Protein AF-A0A7R9DG02-F1 (afdb_monomer_lite)

Foldseek 3Di:
DVQVVVCVVVVNVSVVVVVVVVVVVVVVVVVVVVVVVVVPDDDDDDPDDDDPDPPDDDDLVVVVCCVVVVDDSPVSVVVVVVVVVVVVVVVVVVVLVVLVVVLVVLVVVLVVQVCVQVVPDDDPDPVPRDDDDPVSVVSVVVSVVSVVVSVVVDDPCVVQPPVNVCVVVVNDPDPDDDDDDDDDDDDDDDDDDDDDDDDDDDDDDDDDDDDDDDDDDDDDDPDVVVVVVCVVVVDPPPVPDVPPPPPPPVVVVVPD

Radius of gyration: 35.57 Å; chains: 1; bounding box: 92×56×101 Å

Structure (mmCIF, N/CA/C/O backbone):
data_AF-A0A7R9DG02-F1
#
_entry.id   AF-A0A7R9DG02-F1
#
loop_
_atom_site.group_PDB
_atom_site.id
_atom_site.type_symbol
_atom_site.label_atom_id
_atom_site.label_alt_id
_atom_site.label_comp_id
_atom_site.label_asym_id
_atom_site.label_entity_id
_atom_site.label_seq_id
_atom_site.pdbx_PDB_ins_code
_atom_site.Cartn_x
_atom_site.Cartn_y
_atom_site.Cartn_z
_atom_site.occupancy
_atom_site.B_iso_or_equiv
_atom_site.auth_seq_id
_atom_site.auth_comp_id
_atom_site.auth_asym_id
_atom_site.auth_atom_id
_atom_site.pdbx_PDB_model_num
ATOM 1 N N . MET A 1 1 ? 40.362 18.721 12.364 1.00 67.81 1 MET A N 1
ATOM 2 C CA . MET A 1 1 ? 41.108 18.165 11.210 1.00 67.81 1 MET A CA 1
ATOM 3 C C . MET A 1 1 ? 40.200 17.912 10.013 1.00 67.81 1 MET A C 1
ATOM 5 O O . MET A 1 1 ? 40.465 18.497 8.978 1.00 67.81 1 MET A O 1
ATOM 9 N N . VAL A 1 2 ? 39.141 17.095 10.122 1.00 84.75 2 VAL A N 1
ATOM 10 C CA . VAL A 1 2 ? 38.189 16.891 9.004 1.00 84.75 2 VAL A CA 1
ATOM 11 C C . VAL A 1 2 ? 37.291 18.114 8.797 1.00 84.75 2 VAL A C 1
ATOM 13 O O . VAL A 1 2 ? 37.175 18.586 7.676 1.00 84.75 2 VAL A O 1
ATOM 16 N N . ASP A 1 3 ? 36.739 18.679 9.875 1.00 84.38 3 ASP A N 1
ATOM 17 C CA . ASP A 1 3 ? 35.884 19.875 9.801 1.00 84.38 3 ASP A CA 1
ATOM 18 C C . ASP A 1 3 ? 36.615 21.084 9.194 1.00 84.38 3 ASP A C 1
ATOM 20 O O . ASP A 1 3 ? 36.034 21.808 8.399 1.00 84.38 3 ASP A O 1
ATOM 24 N N . ASP A 1 4 ? 37.901 21.272 9.515 1.00 87.38 4 ASP A N 1
ATOM 25 C CA . ASP A 1 4 ? 38.706 22.386 8.989 1.00 87.38 4 ASP A CA 1
ATOM 26 C C . ASP A 1 4 ? 39.004 22.222 7.488 1.00 87.38 4 ASP A C 1
ATOM 28 O O . ASP A 1 4 ? 39.096 23.205 6.757 1.00 87.38 4 ASP A O 1
ATOM 32 N N . LEU A 1 5 ? 39.137 20.975 7.015 1.00 91.81 5 LEU A N 1
ATOM 33 C CA . LEU A 1 5 ? 39.299 20.662 5.594 1.00 91.81 5 LEU A CA 1
ATOM 34 C C . LEU A 1 5 ? 37.980 20.832 4.837 1.00 91.81 5 LEU A C 1
ATOM 36 O O . LEU A 1 5 ? 37.975 21.401 3.751 1.00 91.81 5 LEU A O 1
ATOM 40 N N . LEU A 1 6 ? 36.870 20.365 5.410 1.00 90.06 6 LEU A N 1
ATOM 41 C CA . LEU A 1 6 ? 35.543 20.582 4.844 1.00 90.06 6 LEU A CA 1
ATOM 42 C C . LEU A 1 6 ? 35.232 22.077 4.790 1.00 90.06 6 LEU A C 1
ATOM 44 O O . LEU A 1 6 ? 34.796 22.551 3.754 1.00 90.06 6 LEU A O 1
ATOM 48 N N . ASP A 1 7 ? 35.579 22.840 5.825 1.00 92.25 7 ASP A N 1
ATOM 49 C CA . ASP A 1 7 ? 35.476 24.298 5.815 1.00 92.25 7 ASP A CA 1
ATOM 50 C C . ASP A 1 7 ? 36.349 24.941 4.730 1.00 92.25 7 ASP A C 1
ATOM 52 O O . ASP A 1 7 ? 35.899 25.880 4.080 1.00 92.25 7 ASP A O 1
ATOM 56 N N . LEU A 1 8 ? 37.570 24.453 4.488 1.00 91.25 8 LEU A N 1
ATOM 57 C CA . LEU A 1 8 ? 38.424 24.978 3.416 1.00 91.25 8 LEU A CA 1
ATOM 58 C C . LEU A 1 8 ? 37.855 24.660 2.021 1.00 91.25 8 LEU A C 1
ATOM 60 O O . LEU A 1 8 ? 37.894 25.514 1.138 1.00 91.25 8 LEU A O 1
ATOM 64 N N . LEU A 1 9 ? 37.299 23.458 1.834 1.00 89.50 9 LEU A N 1
ATOM 65 C CA . LEU A 1 9 ? 36.695 23.007 0.574 1.00 89.50 9 LEU A CA 1
ATOM 66 C C . LEU A 1 9 ? 35.327 23.641 0.303 1.00 89.50 9 LEU A C 1
ATOM 68 O O . LEU A 1 9 ? 34.978 23.861 -0.851 1.00 89.50 9 LEU A O 1
ATOM 72 N N . THR A 1 10 ? 34.565 23.960 1.348 1.00 85.69 10 THR A N 1
ATOM 73 C CA . THR A 1 10 ? 33.236 24.578 1.242 1.00 85.69 10 THR A CA 1
ATOM 74 C C . THR A 1 10 ? 33.261 26.061 1.608 1.00 85.69 10 THR A C 1
ATOM 76 O O . THR A 1 10 ? 32.228 26.624 1.952 1.00 85.69 10 THR A O 1
ATOM 79 N N . SER A 1 11 ? 34.428 26.712 1.644 1.00 85.75 11 SER A N 1
ATOM 80 C CA . SER A 1 11 ? 34.570 28.137 2.003 1.00 85.75 11 SER A CA 1
ATOM 81 C C . SER A 1 11 ? 33.861 28.560 3.313 1.00 85.75 11 SER A C 1
ATOM 83 O O . SER A 1 11 ? 33.342 29.668 3.454 1.00 85.75 11 SER A O 1
ATOM 85 N N . GLY A 1 12 ? 33.823 27.662 4.301 1.00 85.94 12 GLY A N 1
ATOM 86 C CA . GLY A 1 12 ? 33.199 27.865 5.612 1.00 85.94 12 GLY A CA 1
ATOM 87 C C . GLY A 1 12 ? 31.686 27.618 5.668 1.00 85.94 12 GLY A C 1
ATOM 88 O O . GLY A 1 12 ? 31.076 27.839 6.718 1.00 85.94 12 GLY A O 1
ATOM 89 N N . GLU A 1 13 ? 31.058 27.157 4.583 1.00 88.88 13 GLU A N 1
ATOM 90 C CA . GLU A 1 13 ? 29.641 26.761 4.570 1.00 88.88 13 GLU A CA 1
ATOM 91 C C . GLU A 1 13 ? 29.354 25.554 5.469 1.00 88.88 13 GLU A C 1
ATOM 93 O O . GLU A 1 13 ? 28.313 25.517 6.130 1.00 88.88 13 GLU A O 1
ATOM 98 N N . HIS A 1 14 ? 30.284 24.601 5.567 1.00 92.62 14 HIS A N 1
ATOM 99 C CA . HIS A 1 14 ? 30.140 23.431 6.425 1.00 92.62 14 HIS A CA 1
ATOM 100 C C . HIS A 1 14 ? 29.997 23.822 7.904 1.00 92.62 14 HIS A C 1
ATOM 102 O O . HIS A 1 14 ? 29.019 23.442 8.547 1.00 92.62 14 HIS A O 1
ATOM 108 N N . ARG A 1 15 ? 30.876 24.678 8.438 1.00 92.00 15 ARG A N 1
ATOM 109 C CA . ARG A 1 15 ? 30.763 25.229 9.799 1.00 92.00 15 ARG A CA 1
ATOM 110 C C . ARG A 1 15 ? 29.490 26.035 10.019 1.00 92.00 15 ARG A C 1
ATOM 112 O O . ARG A 1 15 ? 28.919 25.947 11.106 1.00 92.00 15 ARG A O 1
ATOM 119 N N . LYS A 1 16 ? 29.031 26.815 9.034 1.00 91.12 16 LYS A N 1
ATOM 120 C CA . LYS A 1 16 ? 27.759 27.556 9.143 1.00 91.12 16 LYS A CA 1
ATOM 121 C C . LYS A 1 16 ? 26.572 26.598 9.251 1.00 91.12 16 LYS A C 1
ATOM 123 O O . LYS A 1 16 ? 25.767 26.725 10.170 1.00 91.12 16 LYS A O 1
ATOM 128 N N . THR A 1 17 ? 26.516 25.605 8.370 1.00 91.62 17 THR A N 1
ATOM 129 C CA . THR A 1 17 ? 25.447 24.597 8.332 1.00 91.62 17 THR A CA 1
ATOM 130 C C . THR A 1 17 ? 25.456 23.731 9.590 1.00 91.62 17 THR A C 1
ATOM 132 O O . THR A 1 17 ? 24.412 23.492 10.191 1.00 91.62 17 THR A O 1
ATOM 135 N N . LYS A 1 18 ? 26.643 23.325 10.053 1.00 91.25 18 LYS A N 1
ATOM 136 C CA . LYS A 1 18 ? 26.827 22.562 11.291 1.00 91.25 18 LYS A CA 1
ATOM 137 C C . LYS A 1 18 ? 26.326 23.334 12.511 1.00 91.25 18 LYS A C 1
ATOM 139 O O . LYS A 1 18 ? 25.557 22.781 13.290 1.00 91.25 18 LYS A O 1
ATOM 144 N N . ARG A 1 19 ? 26.676 24.622 12.636 1.00 91.44 19 ARG A N 1
ATOM 145 C CA . ARG A 1 19 ? 26.152 25.490 13.707 1.00 91.44 19 ARG A CA 1
ATOM 146 C C . ARG A 1 19 ? 24.633 25.616 13.654 1.00 91.44 19 ARG A C 1
ATOM 148 O O . ARG A 1 19 ? 23.983 25.425 14.671 1.00 91.44 19 ARG A O 1
ATOM 155 N N . PHE A 1 20 ? 24.067 25.854 12.473 1.00 93.50 20 PHE A N 1
ATOM 156 C CA . PHE A 1 20 ? 22.618 25.966 12.311 1.00 93.50 20 PHE A CA 1
ATOM 157 C C . PHE A 1 20 ? 21.877 24.688 12.739 1.00 93.50 20 PHE A C 1
ATOM 159 O O . PHE A 1 20 ? 20.859 24.754 13.428 1.00 93.50 20 PHE A O 1
ATOM 166 N N . LEU A 1 21 ? 22.398 23.512 12.376 1.00 91.38 21 LEU A N 1
ATOM 167 C CA . LEU A 1 21 ? 21.818 22.230 12.784 1.00 91.38 21 LEU A CA 1
ATOM 168 C C . LEU A 1 21 ? 21.949 21.978 14.291 1.00 91.38 21 LEU A C 1
ATOM 170 O O . LEU A 1 21 ? 21.011 21.465 14.903 1.00 91.38 21 LEU A O 1
ATOM 174 N N . GLU A 1 22 ? 23.081 22.343 14.894 1.00 92.25 22 GLU A 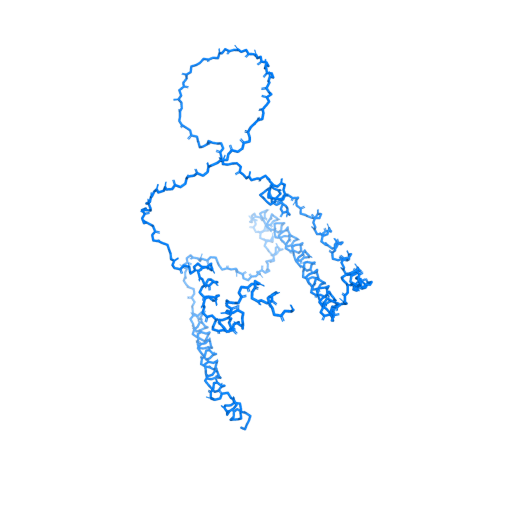N 1
ATOM 175 C CA . GLU A 1 22 ? 23.283 22.249 16.343 1.00 92.25 22 GLU A CA 1
ATOM 176 C C . GLU A 1 22 ? 22.337 23.181 17.113 1.00 92.25 22 GLU A C 1
ATOM 178 O O . GLU A 1 22 ? 21.731 22.751 18.096 1.00 92.25 22 GLU A O 1
ATOM 183 N N . ASP A 1 23 ? 22.146 24.414 16.644 1.00 93.06 23 ASP A N 1
ATOM 184 C CA . ASP A 1 23 ? 21.230 25.382 17.253 1.00 93.06 23 ASP A CA 1
ATOM 185 C C . ASP A 1 23 ? 19.769 24.926 17.119 1.00 93.06 23 ASP A C 1
ATOM 187 O O . ASP A 1 23 ? 19.023 24.929 18.100 1.00 93.06 23 ASP A O 1
ATOM 191 N N . ARG A 1 24 ? 19.371 24.415 15.943 1.00 90.56 24 ARG A N 1
ATOM 192 C CA . ARG A 1 24 ? 18.026 23.853 15.728 1.00 90.56 24 ARG A CA 1
ATOM 193 C C . ARG A 1 24 ? 17.762 22.629 16.606 1.00 90.56 24 ARG A C 1
ATOM 195 O O . ARG A 1 24 ? 16.646 22.442 17.087 1.00 90.56 24 ARG A O 1
ATOM 202 N N . ARG A 1 25 ? 18.777 21.789 16.825 1.00 93.56 25 ARG A N 1
ATOM 203 C CA . ARG A 1 25 ? 18.681 20.626 17.715 1.00 93.56 25 ARG A CA 1
ATOM 204 C C . ARG A 1 25 ? 18.506 21.047 19.174 1.00 93.56 25 ARG A C 1
ATOM 206 O O . ARG A 1 25 ? 17.654 20.480 19.849 1.00 93.56 25 ARG A O 1
ATOM 213 N N . LYS A 1 26 ? 19.275 22.035 19.644 1.00 92.88 26 LYS A N 1
ATOM 214 C CA . LYS A 1 26 ? 19.160 22.557 21.016 1.00 92.88 26 LYS A CA 1
ATOM 215 C C . LYS A 1 26 ? 17.794 23.175 21.282 1.00 92.88 26 LYS A C 1
ATOM 217 O O . LYS A 1 26 ? 17.215 22.899 22.323 1.00 92.88 26 LYS A O 1
ATOM 222 N N . LEU A 1 27 ? 17.268 23.946 20.329 1.00 90.75 27 LEU A N 1
ATOM 223 C CA . LEU A 1 27 ? 15.949 24.566 20.457 1.00 90.75 27 LEU A CA 1
ATOM 224 C C . LEU A 1 27 ? 14.847 23.514 20.635 1.00 90.75 27 LEU A C 1
ATOM 226 O O . LEU A 1 27 ? 13.995 23.649 21.505 1.00 90.75 27 LEU A O 1
ATOM 230 N N . ARG A 1 28 ? 14.912 22.429 19.855 1.00 89.69 28 ARG A N 1
ATOM 231 C CA . ARG A 1 28 ? 13.970 21.309 19.963 1.00 89.69 28 ARG A CA 1
ATOM 232 C C . ARG A 1 28 ? 14.077 20.584 21.307 1.00 89.69 28 ARG A C 1
ATOM 234 O O . ARG A 1 28 ? 13.062 20.246 21.902 1.00 89.69 28 ARG A O 1
ATOM 241 N N . GLU A 1 29 ? 15.295 20.356 21.793 1.00 91.00 29 GLU A N 1
ATOM 242 C CA . GLU A 1 29 ? 15.522 19.715 23.094 1.00 91.00 29 GLU A CA 1
ATOM 243 C C . GLU A 1 29 ? 15.034 20.594 24.259 1.00 91.00 29 GLU A C 1
ATOM 245 O O . GLU A 1 29 ? 14.461 20.091 25.223 1.00 91.00 29 GLU A O 1
ATOM 250 N N . GLU A 1 30 ? 15.214 21.914 24.167 1.00 86.69 30 GLU A N 1
ATOM 251 C CA . GLU A 1 30 ? 14.704 22.872 25.149 1.00 86.69 30 GLU A CA 1
ATOM 252 C C . GLU A 1 30 ? 13.170 22.940 25.137 1.00 86.69 30 GLU A C 1
ATOM 254 O O . GLU A 1 30 ? 12.549 22.903 26.199 1.00 86.69 30 GLU A O 1
ATOM 259 N N . GLU A 1 31 ? 12.551 22.947 23.954 1.00 81.94 31 GLU A N 1
ATOM 260 C CA . GLU A 1 31 ? 11.095 22.899 23.787 1.00 81.94 31 GLU A CA 1
ATOM 261 C C . GLU A 1 31 ? 10.495 21.615 24.382 1.00 81.94 31 GLU A C 1
ATOM 263 O O . GLU A 1 31 ? 9.532 21.670 25.152 1.00 81.94 31 GLU A O 1
ATOM 268 N N . GLU A 1 32 ? 11.102 20.457 24.106 1.00 84.00 32 GLU A N 1
ATOM 269 C CA . GLU A 1 32 ? 10.686 19.172 24.680 1.00 84.00 32 GLU A CA 1
ATOM 270 C C . GLU A 1 32 ? 10.854 19.155 26.210 1.00 84.00 32 GLU A C 1
ATOM 272 O O . GLU A 1 32 ? 9.974 18.672 26.930 1.00 84.00 32 GLU A O 1
ATOM 277 N N . ARG A 1 33 ? 11.929 19.756 26.735 1.00 85.69 33 ARG A N 1
ATOM 278 C CA . ARG A 1 33 ? 12.172 19.878 28.180 1.00 85.69 33 ARG A CA 1
ATOM 279 C C . ARG A 1 33 ? 11.155 20.792 28.869 1.00 85.69 33 ARG A C 1
ATOM 281 O O . ARG A 1 33 ? 10.718 20.483 29.978 1.00 85.69 33 ARG A O 1
ATOM 288 N N . ILE A 1 34 ? 10.765 21.896 28.227 1.00 79.25 34 ILE A N 1
ATOM 289 C CA . ILE A 1 34 ? 9.725 22.812 28.722 1.00 79.25 34 ILE A CA 1
ATOM 290 C C . ILE A 1 34 ? 8.364 22.114 28.721 1.00 79.25 34 ILE A C 1
ATOM 292 O O . ILE A 1 34 ? 7.646 22.173 29.722 1.00 79.25 34 ILE A O 1
ATOM 296 N N . ARG A 1 35 ? 8.029 21.400 27.641 1.00 78.75 35 ARG A N 1
ATOM 297 C CA . ARG A 1 35 ? 6.779 20.640 27.530 1.00 78.75 35 ARG A CA 1
ATOM 298 C C . ARG A 1 35 ? 6.661 19.583 28.627 1.00 78.75 35 ARG A C 1
ATOM 300 O O . ARG A 1 35 ? 5.639 19.518 29.305 1.00 78.75 35 ARG A O 1
ATOM 307 N N . GLN A 1 36 ? 7.732 18.830 28.871 1.00 78.06 36 GLN A N 1
ATOM 308 C CA . GLN A 1 36 ? 7.768 17.813 29.922 1.00 78.06 36 GLN A CA 1
ATOM 309 C C . GLN A 1 36 ? 7.607 18.407 31.335 1.00 78.06 36 GLN A C 1
ATOM 311 O O . GLN A 1 36 ? 7.025 17.767 32.210 1.00 78.06 36 GLN A O 1
ATOM 316 N N . LEU A 1 37 ? 8.085 19.636 31.568 1.00 72.19 37 LEU A N 1
ATOM 317 C CA . LEU A 1 37 ? 7.908 20.333 32.846 1.00 72.19 37 LEU A CA 1
ATOM 318 C C . LEU A 1 37 ? 6.465 20.831 33.047 1.00 72.19 37 LEU A C 1
ATOM 320 O O . LEU A 1 37 ? 5.967 20.838 34.174 1.00 72.19 37 LEU A O 1
ATOM 324 N N . LEU A 1 38 ? 5.800 21.242 31.962 1.00 64.38 38 LEU A N 1
ATOM 325 C CA . LEU A 1 38 ? 4.435 21.777 31.978 1.00 64.38 38 LEU A CA 1
ATOM 326 C C . LEU A 1 38 ? 3.369 20.680 32.148 1.00 64.38 38 LEU A C 1
ATOM 328 O O . LEU A 1 38 ? 2.309 20.929 32.715 1.00 64.38 38 LEU A O 1
ATOM 332 N N . GLU A 1 39 ? 3.671 19.454 31.723 1.00 66.81 39 GLU A N 1
ATOM 333 C CA . GLU A 1 39 ? 2.775 18.289 31.789 1.00 66.81 39 GLU A CA 1
ATOM 334 C C . GLU A 1 39 ? 2.812 17.567 33.165 1.00 66.81 39 GLU A C 1
ATOM 336 O O . GLU A 1 39 ? 2.123 16.574 33.385 1.00 66.81 39 GLU A O 1
ATOM 341 N N . GLY A 1 40 ? 3.591 18.079 34.133 1.00 56.00 40 GLY A N 1
ATOM 342 C CA . GLY A 1 40 ? 3.898 17.435 35.421 1.00 56.00 40 GLY A CA 1
ATOM 343 C C . GLY A 1 40 ? 3.150 17.904 36.689 1.00 56.00 40 GLY A C 1
ATOM 344 O O . GLY A 1 40 ? 3.679 17.699 37.788 1.00 56.00 40 GLY A O 1
ATOM 345 N N . LYS A 1 41 ? 1.961 18.534 36.631 1.00 44.12 41 LYS A N 1
ATOM 346 C CA . LYS A 1 41 ? 1.182 18.905 37.850 1.00 44.12 41 LYS A CA 1
ATOM 347 C C . LYS A 1 41 ? -0.352 18.889 37.623 1.00 44.12 41 LYS A C 1
ATOM 349 O O . LYS A 1 41 ? -0.788 19.107 36.501 1.00 44.12 41 LYS A O 1
ATOM 354 N N . PRO A 1 42 ? -1.170 18.559 38.650 1.00 47.78 42 PRO A N 1
ATOM 355 C CA . PRO A 1 42 ? -2.348 17.705 38.507 1.00 47.78 42 PRO A CA 1
ATOM 356 C C . PRO A 1 42 ? -3.668 18.443 38.233 1.00 47.78 42 PRO A C 1
ATOM 358 O O . PRO A 1 42 ? -3.926 19.514 38.770 1.00 47.78 42 PRO A O 1
ATOM 361 N N . HIS A 1 43 ? -4.515 17.762 37.459 1.00 47.25 43 HIS A N 1
ATOM 362 C CA . HIS A 1 43 ? -5.973 17.636 37.577 1.00 47.25 43 HIS A CA 1
ATOM 363 C C . HIS A 1 43 ? -6.771 18.835 38.138 1.00 47.25 43 HIS A C 1
ATOM 365 O O . HIS A 1 43 ? -7.079 18.889 39.327 1.00 47.25 43 HIS A O 1
ATOM 371 N N . LEU A 1 44 ? -7.238 19.704 37.234 1.00 40.34 44 LEU A N 1
ATOM 372 C CA . LEU A 1 44 ? -8.572 20.316 37.305 1.00 40.34 44 LEU A CA 1
ATOM 373 C C . LEU A 1 44 ? -9.273 20.134 35.943 1.00 40.34 44 LEU A C 1
ATOM 375 O O . LEU A 1 44 ? -8.589 20.120 34.918 1.00 40.34 44 LEU A O 1
ATOM 379 N N . PRO A 1 45 ? -10.610 19.975 35.906 1.00 51.09 45 PRO A N 1
ATOM 380 C CA . PRO A 1 45 ? -11.320 19.586 34.698 1.00 51.09 45 PRO A CA 1
ATOM 381 C C . PRO A 1 45 ? -11.581 20.811 33.817 1.00 51.09 45 PRO A C 1
ATOM 383 O O . PRO A 1 45 ? -12.396 21.670 34.149 1.00 51.09 45 PRO A O 1
ATOM 386 N N . SER A 1 46 ? -10.913 20.876 32.670 1.00 47.25 46 SER A N 1
ATOM 387 C CA . SER A 1 46 ? -11.396 21.611 31.500 1.00 47.25 46 SER A CA 1
ATOM 388 C C . SER A 1 46 ? -11.729 20.592 30.400 1.00 47.25 46 SER A C 1
ATOM 390 O O . SER A 1 46 ? -11.111 19.525 30.350 1.00 47.25 46 SER A O 1
ATOM 392 N N . PRO A 1 47 ? -12.759 20.844 29.573 1.00 51.56 47 PRO A N 1
ATOM 393 C CA . PRO A 1 47 ? -13.234 19.865 28.602 1.00 51.56 47 PRO A CA 1
ATOM 394 C C . PRO A 1 47 ? -12.144 19.620 27.544 1.00 51.56 47 PRO A C 1
ATOM 396 O O . PRO A 1 47 ? -11.620 20.592 26.993 1.00 51.56 47 PRO A O 1
ATOM 399 N N . PRO A 1 48 ? -11.762 18.361 27.263 1.00 56.09 48 PRO A N 1
ATOM 400 C CA . PRO A 1 48 ? -10.633 18.100 26.385 1.00 56.09 48 PRO A CA 1
ATOM 401 C C . PRO A 1 48 ? -11.007 18.327 24.910 1.00 56.09 48 PRO A C 1
ATOM 403 O O . PRO A 1 48 ? -12.055 17.849 24.469 1.00 56.09 48 PRO A O 1
ATOM 406 N N . PRO A 1 49 ? -10.137 18.970 24.109 1.00 53.38 49 PRO A N 1
ATOM 407 C CA . PRO A 1 49 ? -10.038 18.648 22.698 1.00 53.38 49 PRO A CA 1
ATOM 408 C C . PRO A 1 49 ? -9.428 17.245 22.567 1.00 53.38 49 PRO A C 1
ATOM 410 O O . PRO A 1 49 ? -8.468 16.899 23.252 1.00 53.38 49 PRO A O 1
ATOM 413 N N . THR A 1 50 ? -10.037 16.445 21.699 1.00 52.91 50 THR A N 1
ATOM 414 C CA . THR A 1 50 ? -9.699 15.081 21.280 1.00 52.91 50 THR A CA 1
ATOM 415 C C . THR A 1 50 ? -8.198 14.761 21.323 1.00 52.91 50 THR A C 1
ATOM 417 O O . THR A 1 50 ? -7.469 15.023 20.368 1.00 52.91 50 THR A O 1
ATOM 420 N N . THR A 1 51 ? -7.730 14.148 22.411 1.00 50.44 51 THR A N 1
ATOM 421 C CA . THR A 1 51 ? -6.456 13.419 22.448 1.00 50.44 51 THR A CA 1
ATOM 422 C C . THR A 1 51 ? -6.750 11.918 22.396 1.00 50.44 51 THR A C 1
ATOM 424 O O . THR A 1 51 ? -7.642 11.457 23.116 1.00 50.44 51 THR A O 1
ATOM 427 N N . PRO A 1 52 ? -6.051 11.137 21.549 1.00 47.25 52 PRO A N 1
ATOM 428 C CA . PRO A 1 52 ? -6.177 9.685 21.545 1.00 47.25 52 PRO A CA 1
ATOM 429 C C . PRO A 1 52 ? -5.672 9.167 22.893 1.00 47.25 52 PRO A C 1
ATOM 431 O O . PRO A 1 52 ? -4.484 9.249 23.204 1.00 47.25 52 PRO A O 1
ATOM 434 N N . GLN A 1 53 ? -6.604 8.718 23.729 1.00 50.28 53 GLN A N 1
ATOM 435 C CA . GLN A 1 53 ? -6.284 8.102 25.009 1.00 50.28 53 GLN A CA 1
ATOM 436 C C . GLN A 1 53 ? -5.487 6.810 24.758 1.00 50.28 53 GLN A C 1
ATOM 438 O O . GLN A 1 53 ? -5.749 6.129 23.762 1.00 50.28 53 GLN A O 1
ATOM 443 N N . PRO A 1 54 ? -4.518 6.467 25.627 1.00 55.84 54 PRO A N 1
ATOM 444 C CA . PRO A 1 54 ? -3.841 5.177 25.556 1.00 55.84 54 PRO A CA 1
ATOM 445 C C . PRO A 1 54 ? -4.882 4.057 25.636 1.00 55.84 54 PRO A C 1
ATOM 447 O O . PRO A 1 54 ? -5.870 4.187 26.357 1.00 55.84 54 PRO A O 1
ATOM 450 N N . ASP A 1 55 ? -4.667 2.987 24.876 1.00 61.03 55 ASP A N 1
ATOM 451 C CA . ASP A 1 55 ? -5.549 1.821 24.808 1.00 61.03 55 ASP A CA 1
ATOM 452 C C . ASP A 1 55 ? -5.607 1.166 26.203 1.00 61.03 55 ASP A C 1
ATOM 454 O O . ASP A 1 55 ? -4.723 0.406 26.596 1.00 61.03 55 ASP A O 1
ATOM 458 N N . VAL A 1 56 ? -6.583 1.562 27.026 1.00 76.56 56 VAL A N 1
ATOM 459 C CA . VAL A 1 56 ? -6.759 1.008 28.370 1.00 76.56 56 VAL A CA 1
ATOM 460 C C . VAL A 1 56 ? -7.380 -0.377 28.204 1.00 76.56 56 VAL A C 1
ATOM 462 O O . VAL A 1 56 ? -8.508 -0.527 27.720 1.00 76.56 56 VAL A O 1
ATOM 465 N N . GLU A 1 57 ? -6.645 -1.416 28.590 1.00 75.81 57 GLU A N 1
ATOM 466 C CA . GLU A 1 57 ? -7.195 -2.765 28.703 1.00 75.81 57 GLU A CA 1
ATOM 467 C C . GLU A 1 57 ? -8.227 -2.777 29.837 1.00 75.81 57 GLU A C 1
ATOM 469 O O . GLU A 1 57 ? -7.910 -2.550 31.006 1.00 75.81 57 GLU A O 1
ATOM 474 N N . VAL A 1 58 ? -9.494 -2.974 29.472 1.00 81.56 58 VAL A N 1
ATOM 475 C CA . VAL A 1 58 ? -10.620 -2.998 30.409 1.00 81.56 58 VAL A CA 1
ATOM 476 C C . VAL A 1 58 ? -10.942 -4.454 30.719 1.00 81.56 58 VAL A C 1
ATOM 478 O O . VAL A 1 58 ? -11.216 -5.230 29.807 1.00 81.56 58 VAL A O 1
ATOM 481 N N . ASP A 1 59 ? -10.947 -4.828 31.998 1.00 86.56 59 ASP A N 1
ATOM 482 C CA . ASP A 1 59 ? -11.349 -6.172 32.418 1.00 86.56 59 ASP A CA 1
ATOM 483 C C . ASP A 1 59 ? -12.881 -6.280 32.499 1.00 86.56 59 ASP A C 1
ATOM 485 O O . ASP A 1 59 ? -13.519 -5.947 33.503 1.00 86.56 59 ASP A O 1
ATOM 489 N N . TYR A 1 60 ? -13.482 -6.757 31.408 1.00 87.25 60 TYR A N 1
ATOM 490 C CA . TYR A 1 60 ? -14.926 -6.954 31.287 1.00 87.25 60 TYR A CA 1
ATOM 491 C C . TYR A 1 60 ? -15.478 -7.974 32.293 1.00 87.25 60 TYR A C 1
ATOM 493 O O . TYR A 1 60 ? -16.647 -7.884 32.666 1.00 87.25 60 TYR A O 1
ATOM 501 N N . THR A 1 61 ? -14.665 -8.918 32.780 1.00 87.44 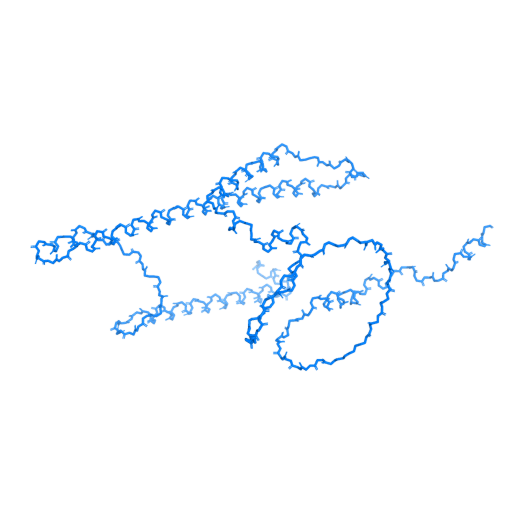61 THR A N 1
ATOM 502 C CA . THR A 1 61 ? -15.121 -9.932 33.745 1.00 87.44 61 THR A CA 1
ATOM 503 C C . THR A 1 61 ? -15.296 -9.344 35.142 1.00 87.44 61 THR A C 1
ATOM 505 O O . THR A 1 61 ? -16.318 -9.582 35.792 1.00 87.44 61 THR A O 1
ATOM 508 N N . ALA A 1 62 ? -14.360 -8.488 35.561 1.00 90.06 62 ALA A N 1
ATOM 509 C CA . ALA A 1 62 ? -14.462 -7.737 36.804 1.00 90.06 62 ALA A CA 1
ATOM 510 C C . ALA A 1 62 ? -15.671 -6.791 36.782 1.00 90.06 62 ALA A C 1
ATOM 512 O O . ALA A 1 62 ? -16.417 -6.718 37.758 1.00 90.06 62 ALA A O 1
ATOM 513 N N . LEU A 1 63 ? -15.927 -6.122 35.654 1.00 87.44 63 LEU A N 1
ATOM 514 C CA . LEU A 1 63 ? -17.091 -5.245 35.525 1.00 87.44 63 LEU A CA 1
ATOM 515 C C . LEU A 1 63 ? -18.418 -6.022 35.511 1.00 87.44 63 LEU A C 1
ATOM 517 O O . LEU A 1 63 ? -19.391 -5.561 36.102 1.00 87.44 63 LEU A O 1
ATOM 521 N N . LYS A 1 64 ? -18.462 -7.225 34.923 1.00 89.31 64 LYS A N 1
ATOM 522 C CA . LYS A 1 64 ? -19.648 -8.101 34.962 1.00 89.31 64 LYS A CA 1
ATOM 523 C C . LYS A 1 64 ? -19.976 -8.600 36.373 1.00 89.31 64 LYS A C 1
ATOM 525 O O . LYS A 1 64 ? -21.151 -8.790 36.667 1.00 89.31 64 LYS A O 1
ATOM 530 N N . SER A 1 65 ? -18.987 -8.728 37.265 1.00 90.94 65 SER A N 1
ATOM 531 C CA . SER A 1 65 ? -19.207 -9.123 38.672 1.00 90.94 65 SER A CA 1
ATOM 532 C C . SER A 1 65 ? -20.039 -8.113 39.478 1.00 90.94 65 SER A C 1
ATOM 534 O O . SER A 1 65 ? -20.667 -8.472 40.470 1.00 90.94 65 SER A O 1
ATOM 536 N N . LEU A 1 66 ? -20.127 -6.857 39.021 1.00 89.00 66 LEU A N 1
ATOM 537 C CA . LEU A 1 66 ? -21.009 -5.849 39.617 1.00 89.00 66 LEU A CA 1
ATOM 538 C C . LEU A 1 66 ? -22.499 -6.203 39.465 1.00 89.00 66 LEU A C 1
ATOM 540 O O . LEU A 1 66 ? -23.322 -5.686 40.224 1.00 89.00 66 LEU A O 1
ATOM 544 N N . ALA A 1 67 ? -22.842 -7.125 38.558 1.00 89.81 67 ALA A N 1
ATOM 545 C CA . ALA A 1 67 ? -24.182 -7.698 38.465 1.00 89.81 67 ALA A CA 1
ATOM 546 C C . ALA A 1 67 ? -24.612 -8.409 39.754 1.00 89.81 67 ALA A C 1
ATOM 548 O O . ALA A 1 67 ? -25.777 -8.308 40.142 1.00 89.81 67 ALA A O 1
ATOM 549 N N . ASP A 1 68 ? -23.675 -9.036 40.474 1.00 89.31 68 ASP A N 1
ATOM 550 C CA . ASP A 1 68 ? -23.946 -9.708 41.751 1.00 89.31 68 ASP A CA 1
ATOM 551 C C . ASP A 1 68 ? -24.305 -8.705 42.863 1.00 89.31 68 ASP A C 1
ATOM 553 O O . ASP A 1 68 ? -24.972 -9.054 43.838 1.00 89.31 68 ASP A O 1
ATOM 557 N N . LEU A 1 69 ? -23.911 -7.435 42.699 1.00 89.88 69 LEU A N 1
ATOM 558 C CA . LEU A 1 69 ? -24.303 -6.314 43.559 1.00 89.88 69 LEU A CA 1
ATOM 559 C C . LEU A 1 69 ? -25.632 -5.663 43.124 1.00 89.88 69 LEU A C 1
ATOM 561 O O . LEU A 1 69 ? -26.054 -4.674 43.725 1.00 89.88 69 LEU A O 1
ATOM 565 N N . GLY A 1 70 ? -26.307 -6.207 42.105 1.00 88.00 70 GLY A N 1
ATOM 566 C CA . GLY A 1 70 ? -27.573 -5.691 41.583 1.00 88.00 70 GLY A CA 1
ATOM 567 C C . GLY A 1 70 ? -27.432 -4.522 40.601 1.00 88.00 70 GLY A C 1
ATOM 568 O O . GLY A 1 70 ? -28.411 -3.815 40.367 1.00 88.00 70 GLY A O 1
ATOM 569 N N . ILE A 1 71 ? -26.238 -4.296 40.040 1.00 91.88 71 ILE A N 1
ATOM 570 C CA . ILE A 1 71 ? -25.996 -3.290 38.994 1.00 91.88 71 ILE A CA 1
ATOM 571 C C . ILE A 1 71 ? -26.250 -3.930 37.622 1.00 91.88 71 ILE A C 1
ATOM 573 O O . ILE A 1 71 ? -25.754 -5.015 37.344 1.00 91.88 71 ILE A O 1
ATOM 577 N N . ASP A 1 72 ? -27.001 -3.271 36.741 1.00 88.62 72 ASP A N 1
ATOM 578 C CA . ASP A 1 72 ? -27.233 -3.773 35.379 1.00 88.62 72 ASP A CA 1
ATOM 579 C C . ASP A 1 72 ? -25.948 -3.694 34.530 1.00 88.62 72 ASP A C 1
ATOM 581 O O . ASP A 1 72 ? -25.393 -2.614 34.328 1.00 88.62 72 ASP A O 1
ATOM 585 N N . THR A 1 73 ? -25.476 -4.841 34.033 1.00 89.56 73 THR A N 1
ATOM 586 C CA . THR A 1 73 ? -24.253 -4.988 33.223 1.00 89.56 73 THR A CA 1
ATOM 587 C C . THR A 1 73 ? -24.524 -5.392 31.772 1.00 89.56 73 THR A C 1
ATOM 589 O O . THR A 1 73 ? -23.580 -5.603 31.014 1.00 89.56 73 THR A O 1
ATOM 592 N N . SER A 1 74 ? -25.785 -5.451 31.335 1.00 86.88 74 SER A N 1
ATOM 593 C CA . SER A 1 74 ? -26.153 -5.849 29.962 1.00 86.88 74 SER A CA 1
ATOM 594 C C . SER A 1 74 ? -25.552 -4.944 28.872 1.00 86.88 74 SER A C 1
ATOM 596 O O . SER A 1 74 ? -25.327 -5.368 27.736 1.00 86.88 74 SER A O 1
ATOM 598 N N . PHE A 1 75 ? -25.224 -3.695 29.213 1.00 91.12 75 PHE A N 1
ATOM 599 C CA . PHE A 1 75 ? -24.526 -2.769 28.319 1.00 91.12 75 PHE A CA 1
ATOM 600 C C . PHE A 1 75 ? -23.066 -3.175 28.048 1.00 91.12 75 PHE A C 1
ATOM 602 O O . PHE A 1 75 ? -22.531 -2.853 26.987 1.00 91.12 75 PHE A O 1
ATOM 609 N N . ILE A 1 76 ? -22.424 -3.889 28.982 1.00 90.12 76 ILE A N 1
ATOM 610 C CA . ILE A 1 76 ? -21.017 -4.299 28.887 1.00 90.12 76 ILE A CA 1
ATOM 611 C C . ILE A 1 76 ? -20.829 -5.284 27.734 1.00 90.12 76 ILE A C 1
ATOM 613 O O . ILE A 1 76 ? -19.847 -5.176 27.007 1.00 90.12 76 ILE A O 1
ATOM 617 N N . ASP A 1 77 ? -21.792 -6.183 27.518 1.00 88.38 77 ASP A N 1
ATOM 618 C CA . ASP A 1 77 ? -21.755 -7.145 26.411 1.00 88.38 77 ASP A CA 1
ATOM 619 C C . ASP A 1 77 ? -21.749 -6.442 25.044 1.00 88.38 77 ASP A C 1
ATOM 621 O O . ASP A 1 77 ? -20.997 -6.824 24.147 1.00 88.38 77 ASP A O 1
ATOM 625 N N . ASN A 1 78 ? -22.530 -5.365 24.892 1.00 89.31 78 ASN A N 1
ATOM 626 C CA . ASN A 1 78 ? -22.527 -4.561 23.667 1.00 89.31 78 ASN A CA 1
ATOM 627 C C . ASN A 1 78 ? -21.181 -3.852 23.461 1.00 89.31 78 ASN A C 1
ATOM 629 O O . ASN A 1 78 ? -20.676 -3.826 22.341 1.00 89.31 78 ASN A O 1
ATOM 633 N N . PHE A 1 79 ? -20.580 -3.323 24.531 1.00 89.00 79 PHE A N 1
ATOM 634 C CA . PHE A 1 79 ? -19.298 -2.612 24.471 1.00 89.00 79 PHE A CA 1
ATOM 635 C C . PHE A 1 79 ? -18.119 -3.553 24.181 1.00 89.00 79 PHE A C 1
ATOM 637 O O . PHE A 1 79 ? -17.217 -3.215 23.418 1.00 89.00 79 PHE A O 1
ATOM 644 N N . GLU A 1 80 ? -18.140 -4.760 24.750 1.00 89.81 80 GLU A N 1
ATOM 645 C CA . GLU A 1 80 ? -17.183 -5.828 24.448 1.00 89.81 80 GLU A CA 1
ATOM 646 C C . GLU A 1 80 ? -17.302 -6.261 22.980 1.00 89.81 80 GLU A C 1
ATOM 648 O O . GLU A 1 80 ? -16.301 -6.365 22.269 1.00 89.81 80 GLU A O 1
ATOM 653 N N . GLN A 1 81 ? -18.530 -6.446 22.486 1.00 90.25 81 GLN A N 1
ATOM 654 C CA . GLN A 1 81 ? -18.770 -6.810 21.092 1.00 90.25 81 GLN A CA 1
ATOM 655 C C . GLN A 1 81 ? -18.375 -5.695 20.113 1.00 90.25 81 GLN A C 1
ATOM 657 O O . GLN A 1 81 ? -17.856 -5.977 19.031 1.00 90.25 81 GLN A O 1
ATOM 662 N N . GLU A 1 82 ? -18.608 -4.433 20.471 1.00 90.25 82 GLU A N 1
ATOM 663 C CA . GLU A 1 82 ? -18.197 -3.275 19.680 1.00 90.25 82 GLU A CA 1
ATOM 664 C C . GLU A 1 82 ? -16.675 -3.136 19.632 1.00 90.25 82 GLU A C 1
ATOM 666 O O . GLU A 1 82 ? -16.121 -2.997 18.540 1.00 90.25 82 GLU A O 1
ATOM 671 N N . ARG A 1 83 ? -15.989 -3.281 20.775 1.00 89.25 83 ARG A N 1
ATOM 672 C CA . ARG A 1 83 ? -14.521 -3.306 20.827 1.00 89.25 83 ARG A CA 1
ATOM 673 C C . ARG A 1 83 ? -13.960 -4.434 19.972 1.00 89.25 83 ARG A C 1
ATOM 675 O O . ARG A 1 83 ? -13.083 -4.177 19.156 1.00 89.25 83 ARG A O 1
ATOM 682 N N . LYS A 1 84 ? -14.508 -5.645 20.084 1.00 89.69 84 LYS A N 1
ATOM 683 C CA . LYS A 1 84 ? -14.082 -6.790 19.272 1.00 89.69 84 LYS A CA 1
ATOM 684 C C . LYS A 1 84 ? -14.246 -6.524 17.774 1.00 89.69 84 LYS A C 1
ATOM 686 O O . LYS A 1 84 ? -13.327 -6.786 17.008 1.00 89.69 84 LYS A O 1
ATOM 691 N N . ARG A 1 85 ? -15.386 -5.965 17.347 1.00 92.75 85 ARG A N 1
ATOM 692 C CA . ARG A 1 85 ? -15.604 -5.580 15.941 1.00 92.75 85 ARG A CA 1
ATOM 693 C C . ARG A 1 85 ? -14.582 -4.537 15.489 1.00 92.75 85 ARG A C 1
ATOM 695 O O . ARG A 1 85 ? -14.072 -4.635 14.380 1.00 92.75 85 ARG A O 1
ATOM 702 N N . ASN A 1 86 ? -14.292 -3.554 16.337 1.00 90.00 86 ASN A N 1
ATOM 703 C CA . ASN A 1 86 ? -13.331 -2.502 16.031 1.00 90.00 86 ASN A CA 1
ATOM 704 C C . ASN A 1 86 ? -11.894 -3.046 15.943 1.00 90.00 86 ASN A C 1
ATOM 706 O O . ASN A 1 86 ? -11.144 -2.666 15.052 1.00 90.00 86 ASN A O 1
ATOM 710 N N . GLU A 1 87 ? -11.521 -3.982 16.818 1.00 90.31 87 GLU A N 1
ATOM 711 C CA . GLU A 1 87 ? -10.237 -4.691 16.766 1.00 90.31 87 GLU A CA 1
ATOM 712 C C . GLU A 1 87 ? -10.118 -5.561 15.508 1.00 90.31 87 GLU A C 1
ATOM 714 O O . GLU A 1 87 ? -9.100 -5.504 14.823 1.00 90.31 87 GLU A O 1
ATOM 719 N N . GLU A 1 88 ? -11.163 -6.314 15.151 1.00 91.19 88 GLU A N 1
ATOM 720 C CA . GLU A 1 88 ? -11.217 -7.093 13.905 1.00 91.19 88 GLU A CA 1
ATOM 721 C C . GLU A 1 88 ? -11.112 -6.189 12.670 1.00 91.19 88 GLU A C 1
ATOM 723 O O . GLU A 1 88 ? -10.381 -6.498 11.725 1.00 91.19 88 GLU A O 1
ATOM 728 N N . GLN A 1 89 ? -11.804 -5.047 12.685 1.00 90.00 89 GLN A N 1
ATOM 729 C CA . GLN A 1 89 ? -11.741 -4.063 11.614 1.00 90.00 89 GLN A CA 1
ATOM 730 C C . GLN A 1 89 ? -10.335 -3.463 11.502 1.00 90.00 89 GLN A C 1
ATOM 732 O O . GLN A 1 89 ? -9.758 -3.485 10.415 1.00 90.00 89 GLN A O 1
ATOM 737 N N . LYS A 1 90 ? -9.737 -3.036 12.616 1.00 90.44 90 LYS A N 1
ATOM 738 C CA . LYS A 1 90 ? -8.366 -2.514 12.667 1.00 90.44 90 LYS A CA 1
ATOM 739 C C . LYS A 1 90 ? -7.343 -3.544 12.185 1.00 90.44 90 LYS A C 1
ATOM 741 O O . LYS A 1 90 ? -6.471 -3.207 11.393 1.00 90.44 90 LYS A O 1
ATOM 746 N N . ALA A 1 91 ? -7.479 -4.807 12.589 1.00 91.19 91 ALA A N 1
ATOM 747 C CA . ALA A 1 91 ? -6.621 -5.889 12.113 1.00 91.19 91 ALA A CA 1
ATOM 748 C C . ALA A 1 91 ? -6.776 -6.117 10.599 1.00 91.19 91 ALA A C 1
ATOM 750 O O . ALA A 1 91 ? -5.797 -6.384 9.900 1.00 91.19 91 ALA A O 1
ATOM 751 N N . SER A 1 92 ? -7.996 -5.989 10.067 1.00 89.69 92 SER A N 1
ATOM 752 C CA . SER A 1 92 ? -8.240 -6.087 8.626 1.00 89.69 92 SER A CA 1
ATOM 753 C C . SER A 1 92 ? -7.613 -4.923 7.849 1.00 89.69 92 SER A C 1
ATOM 755 O O . SER A 1 92 ? -7.005 -5.148 6.802 1.00 89.69 92 SER A O 1
ATOM 757 N N . GLU A 1 93 ? -7.696 -3.703 8.382 1.00 90.81 93 GLU A N 1
ATOM 758 C CA . GLU A 1 93 ? -7.079 -2.501 7.818 1.00 90.81 93 GLU A CA 1
ATOM 759 C C . GLU A 1 93 ? -5.551 -2.609 7.843 1.00 90.81 93 GLU A C 1
ATOM 761 O O . GLU 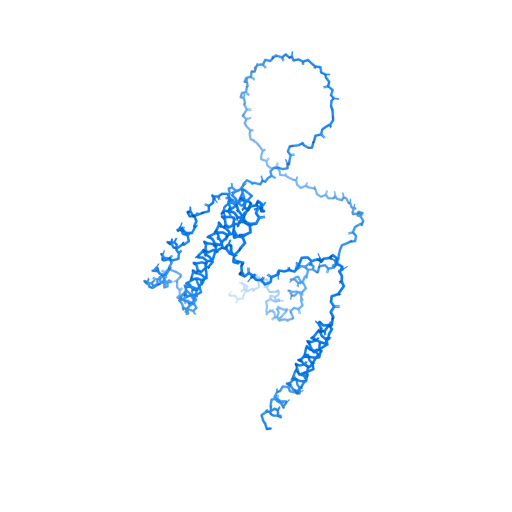A 1 93 ? -4.901 -2.364 6.828 1.00 90.81 93 GLU A O 1
ATOM 766 N N . GLU A 1 94 ? -4.975 -3.078 8.951 1.00 92.81 94 GLU A N 1
ATOM 767 C CA . GLU A 1 94 ? -3.538 -3.330 9.077 1.00 92.81 94 GLU A CA 1
ATOM 768 C C . GLU A 1 94 ? -3.057 -4.400 8.087 1.00 92.81 94 GLU A C 1
ATOM 770 O O . GLU A 1 94 ? -2.025 -4.230 7.438 1.00 92.81 94 GLU A O 1
ATOM 775 N N . ALA A 1 95 ? -3.828 -5.473 7.883 1.00 90.62 95 ALA A N 1
ATOM 776 C CA . ALA A 1 95 ? -3.501 -6.497 6.893 1.00 90.62 95 ALA A CA 1
ATOM 777 C C . ALA A 1 95 ? -3.532 -5.956 5.452 1.00 90.62 95 ALA A C 1
ATOM 779 O O . ALA A 1 95 ? -2.708 -6.347 4.621 1.00 90.62 95 ALA A O 1
ATOM 780 N N . VAL A 1 96 ? -4.470 -5.055 5.138 1.00 91.88 96 VAL A N 1
ATOM 781 C CA . VAL A 1 96 ? -4.505 -4.353 3.846 1.00 91.88 96 VAL A CA 1
ATOM 782 C C . VAL A 1 96 ? -3.302 -3.416 3.723 1.00 91.88 96 VAL A C 1
ATOM 784 O O . VAL A 1 96 ? -2.629 -3.440 2.692 1.00 91.88 96 VAL A O 1
ATOM 787 N N . GLN A 1 97 ? -2.977 -2.657 4.769 1.00 93.94 97 GLN A N 1
ATOM 788 C CA . GLN A 1 97 ? -1.841 -1.738 4.773 1.00 93.94 97 GLN A CA 1
ATOM 789 C C . GLN A 1 97 ? -0.510 -2.472 4.570 1.00 93.94 97 GLN A C 1
ATOM 791 O O . GLN A 1 97 ? 0.268 -2.096 3.698 1.00 93.94 97 GLN A O 1
ATOM 796 N N . ALA A 1 98 ? -0.286 -3.584 5.273 1.00 93.94 98 ALA A N 1
ATOM 797 C CA . ALA A 1 98 ? 0.899 -4.417 5.080 1.00 93.94 98 ALA A CA 1
ATOM 798 C C . ALA A 1 98 ? 1.010 -4.948 3.636 1.00 93.94 98 ALA A C 1
ATOM 800 O O . ALA A 1 98 ? 2.108 -5.050 3.080 1.00 93.94 98 ALA A O 1
ATOM 801 N N . GLY A 1 99 ? -0.127 -5.256 2.998 1.00 93.88 99 GLY A N 1
ATOM 802 C CA . GLY A 1 99 ? -0.191 -5.630 1.583 1.00 93.88 99 GLY A CA 1
ATOM 803 C C . GLY A 1 99 ? 0.197 -4.487 0.637 1.00 93.88 99 GLY A C 1
ATOM 804 O O . GLY A 1 99 ? 0.943 -4.711 -0.325 1.00 93.88 99 GLY A O 1
ATOM 805 N N . LEU A 1 100 ? -0.248 -3.259 0.926 1.00 95.06 100 LEU A N 1
ATOM 806 C CA . LEU A 1 100 ? 0.159 -2.058 0.187 1.00 95.06 100 LEU A CA 1
ATOM 807 C C . LEU A 1 100 ? 1.655 -1.797 0.332 1.00 95.06 100 LEU A C 1
ATOM 809 O O . LEU A 1 100 ? 2.330 -1.574 -0.671 1.00 95.06 100 LEU A O 1
ATOM 813 N N . ASP A 1 101 ? 2.187 -1.893 1.547 1.00 96.44 101 ASP A N 1
ATOM 814 C CA . ASP A 1 101 ? 3.606 -1.673 1.816 1.00 96.44 101 ASP A CA 1
ATOM 815 C C . ASP A 1 101 ? 4.464 -2.720 1.096 1.00 96.44 101 ASP A C 1
ATOM 817 O O . ASP A 1 101 ? 5.475 -2.392 0.467 1.00 96.44 101 ASP A O 1
ATOM 821 N N . HIS A 1 102 ? 4.044 -3.990 1.104 1.00 96.31 102 HIS A N 1
ATOM 822 C CA . HIS A 1 102 ? 4.706 -5.033 0.323 1.00 96.31 102 HIS A CA 1
ATOM 823 C C . HIS A 1 102 ? 4.702 -4.702 -1.174 1.00 96.31 102 HIS A C 1
ATOM 825 O O . HIS A 1 102 ? 5.746 -4.759 -1.826 1.00 96.31 102 HIS A O 1
ATOM 831 N N . THR A 1 103 ? 3.549 -4.310 -1.714 1.00 96.88 103 THR A N 1
ATOM 832 C CA . THR A 1 103 ? 3.399 -3.981 -3.138 1.00 96.88 103 THR A CA 1
ATOM 833 C C . THR A 1 103 ? 4.213 -2.745 -3.529 1.00 96.88 103 THR A C 1
ATOM 835 O O . THR A 1 103 ? 4.840 -2.739 -4.586 1.00 96.88 103 THR A O 1
ATOM 838 N N . SER A 1 104 ? 4.292 -1.740 -2.656 1.00 97.19 104 SER A N 1
ATOM 839 C CA . SER A 1 104 ? 5.137 -0.552 -2.821 1.00 97.19 104 SER A CA 1
ATOM 840 C C . SER A 1 104 ? 6.617 -0.926 -2.946 1.00 97.19 104 SER A C 1
ATOM 842 O O . SER A 1 104 ? 7.300 -0.501 -3.879 1.00 97.19 104 SER A O 1
ATOM 844 N N . ASN A 1 105 ? 7.103 -1.829 -2.089 1.00 97.06 105 ASN A N 1
ATOM 845 C CA . ASN A 1 105 ? 8.467 -2.351 -2.188 1.00 97.06 105 ASN A CA 1
ATOM 846 C C . ASN A 1 105 ? 8.710 -3.123 -3.499 1.00 97.06 105 ASN A C 1
ATOM 848 O O . ASN A 1 105 ? 9.803 -3.065 -4.064 1.00 97.06 105 ASN A O 1
ATOM 852 N N . LEU A 1 106 ? 7.717 -3.869 -3.993 1.00 96.94 106 LEU A N 1
ATOM 853 C CA . LEU A 1 106 ? 7.816 -4.554 -5.285 1.00 96.94 106 LEU A CA 1
ATOM 854 C C . LEU A 1 106 ? 7.863 -3.556 -6.448 1.00 96.94 106 LEU A C 1
ATOM 856 O O . LEU A 1 106 ? 8.664 -3.746 -7.359 1.00 96.94 106 LEU A O 1
ATOM 860 N N . LEU A 1 107 ? 7.061 -2.489 -6.398 1.00 97.31 107 LEU A N 1
ATOM 861 C CA . LEU A 1 107 ? 7.073 -1.412 -7.390 1.00 97.31 107 LEU A CA 1
ATOM 862 C C . LEU A 1 107 ? 8.428 -0.704 -7.441 1.00 97.31 107 LEU A C 1
ATOM 864 O O . LEU A 1 107 ? 8.950 -0.494 -8.530 1.00 97.31 107 LEU A O 1
ATOM 868 N N . GLN A 1 108 ? 9.039 -0.415 -6.289 1.00 97.56 108 GLN A N 1
ATOM 869 C CA . GLN A 1 108 ? 10.389 0.157 -6.239 1.00 97.56 108 GLN A CA 1
ATOM 870 C C . GLN A 1 108 ? 11.425 -0.760 -6.903 1.00 97.56 108 GLN A C 1
ATOM 872 O O . GLN A 1 108 ? 12.265 -0.297 -7.673 1.00 97.56 108 GLN A O 1
ATOM 877 N N . LYS A 1 109 ? 11.344 -2.075 -6.665 1.00 96.88 109 LYS A N 1
ATOM 878 C CA . LYS A 1 109 ? 12.225 -3.056 -7.322 1.00 96.88 109 LYS A CA 1
ATOM 879 C C . LYS A 1 109 ? 11.983 -3.131 -8.825 1.00 96.88 109 LYS A C 1
ATOM 881 O O . LYS A 1 109 ? 12.943 -3.188 -9.586 1.00 96.88 109 LYS A O 1
ATOM 886 N N . LEU A 1 110 ? 10.721 -3.127 -9.254 1.00 96.69 110 LEU A N 1
ATOM 887 C CA . LEU A 1 110 ? 10.368 -3.126 -10.671 1.00 96.69 110 LEU A CA 1
ATOM 888 C C . LEU A 1 110 ? 10.911 -1.868 -11.358 1.00 96.69 110 LEU A C 1
ATOM 890 O O . LEU A 1 110 ? 11.549 -1.972 -12.401 1.00 96.69 110 LEU A O 1
ATOM 894 N N . GLN A 1 111 ? 10.723 -0.704 -10.736 1.00 96.62 111 GLN A N 1
ATOM 895 C CA . GLN A 1 111 ? 11.256 0.566 -11.214 1.00 96.62 111 GLN A CA 1
ATOM 896 C C . GLN A 1 111 ? 12.781 0.529 -11.321 1.00 96.62 111 GLN A C 1
ATOM 898 O O . GLN A 1 111 ? 13.322 1.001 -12.315 1.00 96.62 111 GLN A O 1
ATOM 903 N N . GLN A 1 112 ? 13.479 -0.042 -10.336 1.00 95.94 112 GLN A N 1
ATOM 904 C CA . GLN A 1 112 ? 14.931 -0.192 -10.387 1.00 95.94 112 GLN A CA 1
ATOM 905 C C . GLN A 1 112 ? 15.363 -1.041 -11.590 1.00 95.94 112 GLN A C 1
ATOM 907 O O . GLN A 1 112 ? 16.171 -0.583 -12.389 1.00 95.94 112 GLN A O 1
ATOM 912 N N . VAL A 1 113 ? 14.770 -2.226 -11.777 1.00 94.94 113 VAL A N 1
ATOM 913 C CA . VAL A 1 113 ? 15.081 -3.114 -12.915 1.00 94.94 113 VAL A CA 1
ATOM 914 C C . VAL A 1 113 ? 14.782 -2.435 -14.256 1.00 94.94 113 VAL A C 1
ATOM 916 O O . VAL A 1 113 ? 15.562 -2.543 -15.202 1.00 94.94 113 VAL A O 1
ATOM 919 N N . GLN A 1 114 ? 13.673 -1.698 -14.337 1.00 94.56 114 GLN A N 1
ATOM 920 C CA . GLN A 1 114 ? 13.307 -0.932 -15.525 1.00 94.56 114 GLN A CA 1
ATOM 921 C C . GLN A 1 114 ? 14.284 0.202 -15.803 1.00 94.56 114 GLN A C 1
ATOM 923 O O . GLN A 1 114 ? 14.688 0.383 -16.948 1.00 94.56 114 GLN A O 1
ATOM 928 N N . ASN A 1 115 ? 14.679 0.950 -14.776 1.00 94.25 115 ASN A N 1
ATOM 929 C CA . ASN A 1 115 ? 15.633 2.038 -14.912 1.00 94.25 115 ASN A CA 1
ATOM 930 C C . ASN A 1 115 ? 17.010 1.509 -15.322 1.00 94.25 115 ASN A C 1
ATOM 932 O O . ASN A 1 115 ? 17.614 2.044 -16.242 1.00 94.25 115 ASN A O 1
ATOM 936 N N . ASP A 1 116 ? 17.476 0.412 -14.728 1.00 92.19 116 ASP A N 1
ATOM 937 C CA . ASP A 1 116 ? 18.745 -0.223 -15.094 1.00 92.19 116 ASP A CA 1
ATOM 938 C C . ASP A 1 116 ? 18.747 -0.655 -16.571 1.00 92.19 116 ASP A C 1
ATOM 940 O O . ASP A 1 116 ? 19.730 -0.448 -17.279 1.00 92.19 116 ASP A O 1
ATOM 944 N N . ARG A 1 117 ? 17.622 -1.186 -17.073 1.00 90.12 117 ARG A N 1
ATOM 945 C CA . ARG A 1 117 ? 17.458 -1.553 -18.489 1.00 90.12 117 ARG A CA 1
ATOM 946 C C . ARG A 1 117 ? 17.386 -0.329 -19.406 1.00 90.12 117 ARG A C 1
ATOM 948 O O . ARG A 1 117 ? 18.010 -0.312 -20.463 1.00 90.12 117 ARG A O 1
ATOM 955 N N . LEU A 1 118 ? 16.580 0.667 -19.043 1.00 89.06 118 LEU A N 1
ATOM 956 C CA . LEU A 1 118 ? 16.295 1.839 -19.878 1.00 89.06 118 LEU A CA 1
ATOM 957 C C . LEU A 1 118 ? 17.417 2.885 -19.854 1.00 89.06 118 LEU A C 1
ATOM 959 O O . LEU A 1 118 ? 17.526 3.666 -20.793 1.00 89.06 118 LEU A O 1
ATOM 963 N N . SER A 1 119 ? 18.255 2.887 -18.816 1.00 90.62 119 SER A N 1
ATOM 964 C CA . SER A 1 119 ? 19.433 3.758 -18.697 1.00 90.62 119 SER A CA 1
ATOM 965 C C . SER A 1 119 ? 20.649 3.251 -19.479 1.00 90.62 119 SER A C 1
ATOM 967 O O . SER A 1 119 ? 21.670 3.939 -19.546 1.00 90.62 119 SER A O 1
ATOM 969 N N . MET A 1 120 ? 20.561 2.069 -20.100 1.00 83.50 120 MET A N 1
ATOM 970 C CA . MET A 1 120 ? 21.599 1.583 -21.005 1.00 83.50 120 MET A CA 1
ATOM 971 C C . MET A 1 120 ? 21.711 2.487 -22.238 1.00 83.50 120 MET A C 1
ATOM 973 O O . MET A 1 120 ? 20.724 3.055 -22.704 1.00 83.50 120 MET A O 1
ATOM 977 N N . VAL A 1 121 ? 22.927 2.602 -22.788 1.00 79.19 121 VAL A N 1
ATOM 978 C CA . VAL A 1 121 ? 23.191 3.431 -23.974 1.00 79.19 121 VAL A CA 1
ATOM 979 C C . VAL A 1 121 ? 22.210 3.058 -25.094 1.00 79.19 121 VAL A C 1
ATOM 981 O O . VAL A 1 121 ? 22.127 1.876 -25.447 1.00 79.19 121 VAL A O 1
ATOM 984 N N . PRO A 1 122 ? 21.467 4.035 -25.650 1.00 76.00 122 PRO A N 1
ATOM 985 C CA . PRO A 1 122 ? 20.420 3.753 -26.615 1.00 76.00 122 PRO A CA 1
ATOM 986 C C . PRO A 1 122 ? 21.004 3.091 -27.874 1.00 76.00 122 PRO A C 1
ATOM 988 O O . PRO A 1 122 ? 22.004 3.570 -28.419 1.00 76.00 122 PRO A O 1
ATOM 991 N N . PRO A 1 123 ? 20.393 1.996 -28.361 1.00 78.25 123 PRO A N 1
ATOM 992 C CA . PRO A 1 123 ? 20.785 1.374 -29.617 1.00 78.25 123 PRO A CA 1
ATOM 993 C C . PRO A 1 123 ? 20.623 2.348 -30.796 1.00 78.25 123 PRO A C 1
ATOM 995 O O . PRO A 1 123 ? 19.731 3.197 -30.772 1.00 78.25 123 PRO A O 1
ATOM 998 N N . PRO A 1 124 ? 21.396 2.185 -31.886 1.00 78.94 124 PRO A N 1
ATOM 999 C CA . PRO A 1 124 ? 21.321 3.060 -33.063 1.00 78.94 124 PRO A CA 1
ATOM 1000 C C . PRO A 1 124 ? 19.949 3.045 -33.765 1.00 78.94 124 PRO A C 1
ATOM 1002 O O . PRO A 1 124 ? 19.639 3.955 -34.529 1.00 78.94 124 PRO A O 1
ATOM 1005 N N . HIS A 1 125 ? 19.108 2.039 -33.494 1.00 82.88 125 HIS A N 1
ATOM 1006 C CA . HIS A 1 125 ? 17.725 1.968 -33.961 1.00 82.88 125 HIS A CA 1
ATOM 1007 C C . HIS A 1 125 ? 16.789 1.536 -32.825 1.00 82.88 125 HIS A C 1
ATOM 1009 O O . HIS A 1 125 ? 17.017 0.501 -32.199 1.00 82.88 125 HIS A O 1
ATOM 1015 N N . LEU A 1 126 ? 15.691 2.277 -32.620 1.00 78.19 126 LEU A N 1
ATOM 1016 C CA . LEU A 1 126 ? 14.677 2.024 -31.578 1.00 78.19 126 LEU A CA 1
ATOM 1017 C C . LEU A 1 126 ? 13.980 0.655 -31.697 1.00 78.19 126 LEU A C 1
ATOM 1019 O O . LEU A 1 126 ? 13.403 0.167 -30.732 1.00 78.19 126 LEU A O 1
ATOM 1023 N N . ALA A 1 127 ? 14.065 -0.000 -32.857 1.00 81.00 127 ALA A N 1
ATOM 1024 C CA . ALA A 1 127 ? 13.583 -1.370 -33.040 1.00 81.00 127 ALA A CA 1
ATOM 1025 C C . ALA A 1 127 ? 14.397 -2.416 -32.246 1.00 81.00 127 ALA A C 1
ATOM 1027 O O . ALA A 1 127 ? 13.916 -3.523 -32.028 1.00 81.00 127 ALA A O 1
ATOM 1028 N N . HIS A 1 128 ? 15.613 -2.074 -31.802 1.00 78.12 128 HIS A N 1
ATOM 1029 C CA . HIS A 1 128 ? 16.502 -2.956 -31.038 1.00 78.12 128 HIS A CA 1
ATOM 1030 C C . HIS A 1 128 ? 16.560 -2.612 -29.542 1.00 78.12 128 HIS A C 1
ATOM 1032 O O . HIS A 1 128 ? 17.532 -2.963 -28.874 1.00 78.12 128 HIS A O 1
ATOM 1038 N N . VAL A 1 129 ? 15.557 -1.907 -29.005 1.00 81.19 129 VAL A N 1
ATOM 1039 C CA . VAL A 1 129 ? 15.464 -1.666 -27.557 1.00 81.19 129 VAL A CA 1
ATOM 1040 C C . VAL A 1 129 ? 15.422 -3.006 -26.820 1.00 81.19 129 VAL A C 1
ATOM 1042 O O . VAL A 1 129 ? 14.740 -3.947 -27.233 1.00 81.19 129 VAL A O 1
ATOM 1045 N N . VAL A 1 130 ? 16.187 -3.087 -25.730 1.00 82.75 130 VAL A N 1
ATOM 1046 C CA . VAL A 1 130 ? 16.263 -4.276 -24.879 1.00 82.75 130 VAL A CA 1
ATOM 1047 C C . VAL A 1 130 ? 14.871 -4.577 -24.326 1.00 82.75 130 VAL A C 1
ATOM 1049 O O . VAL A 1 1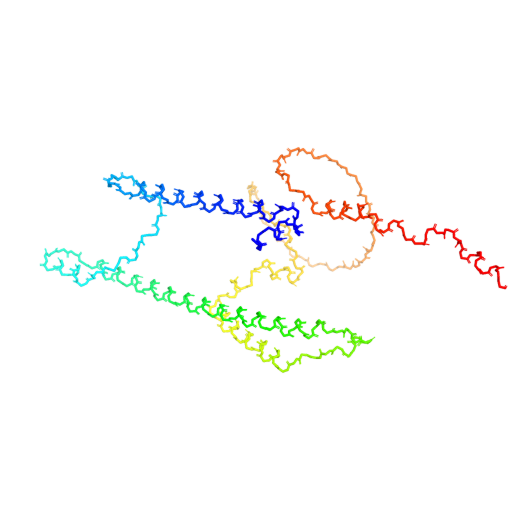30 ? 14.243 -3.724 -23.698 1.00 82.75 130 VAL A O 1
ATOM 1052 N N . GLN A 1 131 ? 14.388 -5.789 -24.588 1.00 88.88 131 GLN A N 1
ATOM 1053 C CA . GLN A 1 131 ? 13.085 -6.256 -24.120 1.00 88.88 131 GLN A CA 1
ATOM 1054 C C . GLN A 1 131 ? 13.065 -6.413 -22.589 1.00 88.88 131 GLN A C 1
ATOM 1056 O O . GLN A 1 131 ? 14.130 -6.548 -21.976 1.00 88.88 131 GLN A O 1
ATOM 1061 N N . PRO A 1 132 ? 11.874 -6.420 -21.960 1.00 91.31 132 PRO A N 1
ATOM 1062 C CA . PRO A 1 132 ? 11.743 -6.729 -20.543 1.00 91.31 132 PRO A CA 1
ATOM 1063 C C . PRO A 1 132 ? 12.425 -8.040 -20.174 1.00 91.31 132 PRO A C 1
ATOM 1065 O O . PRO A 1 132 ? 12.274 -9.052 -20.856 1.00 91.31 132 PRO A O 1
ATOM 1068 N N . SER A 1 133 ? 13.187 -8.006 -19.084 1.00 91.94 133 SER A N 1
ATOM 1069 C CA . SER A 1 133 ? 13.785 -9.215 -18.521 1.00 91.94 133 SER A CA 1
ATOM 1070 C C . SER A 1 133 ? 12.697 -10.091 -17.901 1.00 91.94 133 SER A C 1
ATOM 1072 O O . SER A 1 133 ? 11.719 -9.564 -17.373 1.00 91.94 133 SER A O 1
ATOM 1074 N N . ASP A 1 134 ? 12.897 -11.411 -17.857 1.00 94.06 134 ASP A N 1
ATOM 1075 C CA . ASP A 1 134 ? 11.975 -12.320 -17.167 1.00 94.06 134 ASP A CA 1
ATOM 1076 C C . ASP A 1 134 ? 11.693 -11.846 -15.735 1.00 94.06 134 ASP A C 1
ATOM 1078 O O . ASP A 1 134 ? 10.544 -11.809 -15.308 1.00 94.06 134 ASP A O 1
ATOM 1082 N N . ASN A 1 135 ? 12.712 -11.390 -15.001 1.00 93.81 135 ASN A N 1
ATOM 1083 C CA . ASN A 1 135 ? 12.544 -10.882 -13.635 1.00 93.81 135 ASN A CA 1
ATOM 1084 C C . ASN A 1 135 ? 11.596 -9.673 -13.554 1.00 93.81 135 ASN A C 1
ATOM 1086 O O . ASN A 1 135 ? 10.849 -9.538 -12.587 1.00 93.81 135 ASN A O 1
ATOM 1090 N N . GLU A 1 136 ? 11.622 -8.801 -14.560 1.00 95.31 136 GLU A N 1
ATOM 1091 C CA . GLU A 1 136 ? 10.741 -7.637 -14.659 1.00 95.31 136 GLU A CA 1
ATOM 1092 C C . GLU A 1 136 ? 9.292 -8.068 -14.894 1.00 95.31 136 GLU A C 1
ATOM 1094 O O . GLU A 1 136 ? 8.385 -7.583 -14.219 1.00 95.31 136 GLU A O 1
ATOM 1099 N N . VAL A 1 137 ? 9.090 -9.031 -15.797 1.00 96.06 137 VAL A N 1
ATOM 1100 C CA . VAL A 1 137 ? 7.769 -9.595 -16.097 1.00 96.06 137 VAL A CA 1
ATOM 1101 C C . VAL A 1 137 ? 7.182 -10.273 -14.858 1.00 96.06 137 VAL A C 1
ATOM 1103 O O . VAL A 1 137 ? 6.064 -9.950 -14.469 1.00 96.06 137 VAL A O 1
ATOM 1106 N N . HIS A 1 138 ? 7.951 -11.118 -14.164 1.00 96.31 138 HIS A N 1
ATOM 1107 C CA . HIS A 1 138 ? 7.492 -11.782 -12.937 1.00 96.31 138 HIS A CA 1
ATOM 1108 C C . HIS A 1 138 ? 7.164 -10.782 -11.813 1.00 96.31 138 HIS A C 1
ATOM 1110 O O . HIS A 1 138 ? 6.199 -10.971 -11.070 1.00 96.31 138 HIS A O 1
ATOM 1116 N N . LEU A 1 139 ? 7.954 -9.709 -11.663 1.00 96.31 139 LEU A N 1
ATOM 1117 C CA . LEU A 1 139 ? 7.653 -8.640 -10.704 1.00 96.31 139 LEU A CA 1
ATOM 1118 C C . LEU A 1 139 ? 6.343 -7.933 -11.061 1.00 96.31 139 LEU A C 1
ATOM 1120 O O . LEU A 1 139 ? 5.514 -7.726 -10.175 1.00 96.31 139 LEU A O 1
ATOM 1124 N N . ALA A 1 140 ? 6.140 -7.602 -12.338 1.00 96.75 140 ALA A N 1
ATOM 1125 C CA . ALA A 1 140 ? 4.915 -6.975 -12.816 1.00 96.75 140 ALA A CA 1
ATOM 1126 C C . ALA A 1 140 ? 3.693 -7.876 -12.587 1.00 96.75 140 ALA A C 1
ATOM 1128 O O . ALA A 1 140 ? 2.711 -7.424 -12.002 1.00 96.75 140 ALA A O 1
ATOM 1129 N N . GLU A 1 141 ? 3.769 -9.159 -12.944 1.00 96.94 141 GLU A N 1
ATOM 1130 C CA . GLU A 1 141 ? 2.703 -10.136 -12.697 1.00 96.94 141 GLU A CA 1
ATOM 1131 C C . GLU A 1 141 ? 2.346 -10.204 -11.211 1.00 96.94 141 GLU A C 1
ATOM 1133 O O . GLU A 1 141 ? 1.184 -10.024 -10.838 1.00 96.94 141 GLU A O 1
ATOM 1138 N N . LYS A 1 142 ? 3.350 -10.341 -10.340 1.00 96.62 142 LYS A N 1
ATOM 1139 C CA . LYS A 1 142 ? 3.135 -10.393 -8.893 1.00 96.62 142 LYS A CA 1
ATOM 1140 C C . LYS A 1 142 ? 2.507 -9.108 -8.347 1.00 96.62 142 LYS A C 1
ATOM 1142 O O . LYS A 1 142 ? 1.640 -9.176 -7.478 1.00 96.62 142 LYS A O 1
ATOM 1147 N N . ILE A 1 143 ? 2.917 -7.935 -8.832 1.00 97.31 143 ILE A N 1
ATOM 1148 C CA . ILE A 1 143 ? 2.297 -6.654 -8.456 1.00 97.31 143 ILE A CA 1
ATOM 1149 C C . ILE A 1 143 ? 0.834 -6.629 -8.901 1.00 97.31 143 ILE A C 1
ATOM 1151 O O . ILE A 1 143 ? -0.041 -6.290 -8.105 1.00 97.31 143 ILE A O 1
ATOM 1155 N N . THR A 1 144 ? 0.550 -7.026 -10.144 1.00 96.38 144 THR A N 1
ATOM 1156 C CA . THR A 1 144 ? -0.823 -7.039 -10.663 1.00 96.38 144 THR A CA 1
ATOM 1157 C C . THR A 1 144 ? -1.725 -8.010 -9.909 1.00 96.38 144 THR A C 1
ATOM 1159 O O . THR A 1 144 ? -2.873 -7.667 -9.639 1.00 96.38 144 THR A O 1
ATOM 1162 N N . GLU A 1 145 ? -1.223 -9.181 -9.513 1.00 96.06 145 GLU A N 1
ATOM 1163 C CA . GLU A 1 145 ? -1.975 -10.156 -8.722 1.00 96.06 145 GLU A CA 1
ATOM 1164 C C . GLU A 1 145 ? -2.309 -9.607 -7.329 1.00 96.06 145 GLU A C 1
ATOM 1166 O O . GLU A 1 145 ? -3.475 -9.618 -6.930 1.00 96.06 145 GLU A O 1
ATOM 1171 N N . ASN A 1 146 ? -1.325 -9.024 -6.635 1.00 95.06 146 ASN A N 1
ATOM 1172 C CA . ASN A 1 146 ? -1.547 -8.415 -5.321 1.00 95.06 146 ASN A CA 1
ATOM 1173 C C . ASN A 1 146 ? -2.552 -7.260 -5.396 1.00 95.06 146 ASN A C 1
ATOM 1175 O O . ASN A 1 146 ? -3.529 -7.241 -4.647 1.00 95.06 146 ASN A O 1
ATOM 1179 N N . LEU A 1 147 ? -2.375 -6.327 -6.337 1.00 94.50 147 LEU A N 1
ATOM 1180 C CA . LEU A 1 147 ? -3.308 -5.211 -6.515 1.00 94.50 147 LEU A CA 1
ATOM 1181 C C . LEU A 1 147 ? -4.708 -5.691 -6.905 1.00 94.50 147 LEU A C 1
ATOM 1183 O O . LEU A 1 147 ? -5.695 -5.132 -6.435 1.00 94.50 147 LEU A O 1
ATOM 1187 N N . LYS A 1 148 ? -4.819 -6.750 -7.713 1.00 94.19 148 LYS A N 1
ATOM 1188 C CA . LYS A 1 148 ? -6.102 -7.365 -8.069 1.00 94.19 148 LYS A CA 1
ATOM 1189 C C . LYS A 1 148 ? -6.805 -7.946 -6.846 1.00 94.19 148 LYS A C 1
ATOM 1191 O O . LYS A 1 148 ? -8.009 -7.753 -6.693 1.00 94.19 148 LYS A O 1
ATOM 1196 N N . ASP A 1 149 ? -6.088 -8.649 -5.979 1.00 92.25 149 ASP A N 1
ATOM 1197 C CA . ASP A 1 149 ? -6.672 -9.228 -4.768 1.00 92.25 149 ASP A CA 1
ATOM 1198 C C . ASP A 1 149 ? -7.068 -8.169 -3.741 1.00 92.25 149 ASP A C 1
ATOM 1200 O O . ASP A 1 149 ? -8.087 -8.314 -3.063 1.00 92.25 149 ASP A O 1
ATOM 1204 N N . MET A 1 150 ? -6.323 -7.069 -3.674 1.00 91.50 150 MET A N 1
ATOM 1205 C CA . MET A 1 150 ? -6.689 -5.900 -2.881 1.00 91.50 150 MET A CA 1
ATOM 1206 C C . MET A 1 150 ? -7.912 -5.176 -3.450 1.00 91.50 150 MET A C 1
ATOM 1208 O O . MET A 1 150 ? -8.840 -4.864 -2.706 1.00 91.50 150 MET A O 1
ATOM 1212 N N . ALA A 1 151 ? -7.964 -4.988 -4.769 1.00 92.25 151 ALA A N 1
ATOM 1213 C CA . ALA A 1 151 ? -9.084 -4.359 -5.460 1.00 92.25 151 ALA A CA 1
ATOM 1214 C C . ALA A 1 151 ? -10.404 -5.121 -5.254 1.00 92.25 151 ALA A C 1
ATOM 1216 O O . ALA A 1 151 ? -11.452 -4.500 -5.127 1.00 92.25 151 ALA A O 1
ATOM 1217 N N . LYS A 1 152 ? -10.374 -6.458 -5.145 1.00 92.31 152 LYS A N 1
ATOM 1218 C CA . LYS A 1 152 ? -11.575 -7.269 -4.854 1.00 92.31 152 LYS A CA 1
ATOM 1219 C C . LYS A 1 152 ? -12.211 -6.972 -3.492 1.00 92.31 152 LYS A C 1
ATOM 1221 O O . LYS A 1 152 ? -13.393 -7.251 -3.314 1.00 92.31 152 LYS A O 1
ATOM 1226 N N . LYS A 1 153 ? -11.441 -6.466 -2.523 1.00 89.75 153 LYS A N 1
ATOM 1227 C CA . LYS A 1 153 ? -11.925 -6.164 -1.164 1.00 89.75 153 LYS A CA 1
ATOM 1228 C C . LYS A 1 153 ? -12.594 -4.791 -1.069 1.00 89.75 153 LYS A C 1
ATOM 1230 O O . LYS A 1 153 ? -13.167 -4.468 -0.034 1.00 89.75 153 LYS A O 1
ATOM 1235 N N . VAL A 1 154 ? -12.510 -3.988 -2.129 1.00 89.12 154 VAL A N 1
ATOM 1236 C CA . VAL A 1 154 ? -12.961 -2.598 -2.164 1.00 89.12 154 VAL A CA 1
ATOM 1237 C C . VAL A 1 154 ? -14.072 -2.451 -3.205 1.00 89.12 154 VAL A C 1
ATOM 1239 O O . VAL A 1 154 ? -14.100 -3.148 -4.219 1.00 89.12 154 VAL A O 1
ATOM 1242 N N . SER A 1 155 ? -15.028 -1.555 -2.959 1.00 89.50 155 SER A N 1
ATOM 1243 C CA . SER A 1 155 ? -16.082 -1.278 -3.934 1.00 89.50 155 SER A CA 1
ATOM 1244 C C . SER A 1 155 ? -15.493 -0.609 -5.189 1.00 89.50 155 SER A C 1
ATOM 1246 O O . SER A 1 155 ? -14.581 0.215 -5.087 1.00 89.50 155 SER A O 1
ATOM 1248 N N . PRO A 1 156 ? -16.012 -0.902 -6.395 1.00 87.31 156 PRO A N 1
ATOM 1249 C CA . PRO A 1 156 ? -15.442 -0.373 -7.637 1.00 87.31 156 PRO A CA 1
ATOM 1250 C C . PRO A 1 156 ? -15.450 1.163 -7.694 1.00 87.31 156 PRO A C 1
ATOM 1252 O O . PRO A 1 156 ? -14.530 1.757 -8.249 1.00 87.31 156 PRO A O 1
ATOM 1255 N N . GLY A 1 157 ? -16.437 1.815 -7.067 1.00 88.94 157 GLY A N 1
ATOM 1256 C CA . GLY A 1 157 ? -16.519 3.278 -6.996 1.00 88.94 157 GLY A CA 1
ATOM 1257 C C . GLY A 1 157 ? -15.450 3.931 -6.113 1.00 88.94 157 GLY A C 1
ATOM 1258 O O . GLY A 1 157 ? -15.117 5.091 -6.339 1.00 88.94 157 GLY A O 1
ATOM 1259 N N . ALA A 1 158 ? -14.884 3.200 -5.148 1.00 87.94 158 ALA A N 1
ATOM 1260 C CA . ALA A 1 158 ? -13.766 3.685 -4.339 1.00 87.94 158 ALA A CA 1
ATOM 1261 C C . ALA A 1 158 ? -12.414 3.562 -5.066 1.00 87.94 158 ALA A C 1
ATOM 1263 O O . ALA A 1 158 ? -11.476 4.279 -4.732 1.00 87.94 158 ALA A O 1
ATOM 1264 N N . ILE A 1 159 ? -12.317 2.695 -6.080 1.00 89.75 159 ILE A N 1
ATOM 1265 C CA . ILE A 1 159 ? -11.110 2.530 -6.907 1.00 89.75 159 ILE A CA 1
ATOM 1266 C C . ILE A 1 159 ? -11.141 3.481 -8.109 1.00 89.75 159 ILE A C 1
ATOM 1268 O O . ILE A 1 159 ? -10.136 4.101 -8.446 1.00 89.75 159 ILE A O 1
ATOM 1272 N N . ALA A 1 160 ? -12.298 3.592 -8.764 1.00 91.00 160 ALA A N 1
ATOM 1273 C CA . ALA A 1 160 ? -12.480 4.376 -9.978 1.00 91.00 160 ALA A CA 1
ATOM 1274 C C . ALA A 1 160 ? -13.551 5.458 -9.754 1.00 91.00 160 ALA A C 1
ATOM 1276 O O . ALA A 1 160 ? -14.740 5.204 -9.983 1.00 91.00 160 ALA A O 1
ATOM 1277 N N . PRO A 1 161 ? -13.165 6.674 -9.317 1.00 91.38 161 PRO A N 1
ATOM 1278 C CA . PRO A 1 161 ? -14.123 7.753 -9.135 1.00 91.38 161 PRO A CA 1
ATOM 1279 C C . PRO A 1 161 ? -14.740 8.149 -10.480 1.00 91.38 161 PRO A C 1
ATOM 1281 O O . PRO A 1 161 ? -14.072 8.194 -11.515 1.00 91.38 161 PRO A O 1
ATOM 1284 N N . VAL A 1 162 ? -16.032 8.478 -10.461 1.00 90.44 162 VAL A N 1
ATOM 1285 C CA . VAL A 1 162 ? -16.827 8.755 -11.671 1.00 90.44 162 VAL A CA 1
ATOM 1286 C C . VAL A 1 162 ? -16.232 9.894 -12.509 1.00 90.44 162 VAL A C 1
ATOM 1288 O O . VAL A 1 162 ? -16.298 9.849 -13.735 1.00 90.44 162 VAL A O 1
ATOM 1291 N N . SER A 1 163 ? -15.618 10.893 -11.874 1.00 89.31 163 SER A N 1
ATOM 1292 C CA . SER A 1 163 ? -14.907 11.980 -12.558 1.00 89.31 163 SER A CA 1
ATOM 1293 C C . SER A 1 163 ? -13.697 11.481 -13.353 1.00 89.31 163 SER A C 1
ATOM 1295 O O . SER A 1 163 ? -13.517 11.883 -14.501 1.00 89.31 163 SER A O 1
ATOM 1297 N N . ALA A 1 164 ? -12.901 10.567 -12.791 1.00 89.56 164 ALA A N 1
ATOM 1298 C CA . ALA A 1 164 ? -11.760 9.966 -13.477 1.00 89.56 164 ALA A CA 1
ATOM 1299 C C . ALA A 1 164 ? -12.207 9.074 -14.640 1.00 89.56 164 ALA A C 1
ATOM 1301 O O . ALA A 1 164 ? -11.605 9.127 -15.709 1.00 89.56 164 ALA A O 1
ATOM 1302 N N . VAL A 1 165 ? -13.297 8.316 -14.470 1.00 92.25 165 VAL A N 1
ATOM 1303 C CA . VAL A 1 165 ? -13.879 7.509 -15.554 1.00 92.25 165 VAL A CA 1
ATOM 1304 C C . VAL A 1 165 ? -14.386 8.406 -16.682 1.00 92.25 165 VAL A C 1
ATOM 1306 O O . VAL A 1 165 ? -14.065 8.162 -17.837 1.00 92.25 165 VAL A O 1
ATOM 1309 N N . ARG A 1 166 ? -15.118 9.483 -16.371 1.00 91.81 166 ARG A N 1
ATOM 1310 C CA . ARG A 1 166 ? -15.566 10.461 -17.376 1.00 91.81 166 ARG A CA 1
ATOM 1311 C C . ARG A 1 166 ? -14.392 11.094 -18.119 1.00 91.81 166 ARG A C 1
ATOM 1313 O O . ARG A 1 166 ? -14.415 11.121 -19.344 1.00 91.81 166 ARG A O 1
ATOM 1320 N N . LYS A 1 167 ? -13.338 11.496 -17.400 1.00 91.56 167 LYS A N 1
ATOM 1321 C CA . LYS A 1 167 ? -12.089 12.003 -17.991 1.00 91.56 167 LYS A CA 1
ATOM 1322 C C . LYS A 1 167 ? -11.440 10.975 -18.925 1.00 91.56 167 LYS A C 1
ATOM 1324 O O . LYS A 1 167 ? -11.050 11.335 -20.029 1.00 91.56 167 LYS A O 1
ATOM 1329 N N . ALA A 1 168 ? -11.360 9.708 -18.517 1.00 91.62 168 ALA A N 1
ATOM 1330 C CA . ALA A 1 168 ? -10.821 8.627 -19.346 1.00 91.62 168 ALA A CA 1
ATOM 1331 C C . ALA A 1 168 ? -11.695 8.327 -20.579 1.00 91.62 168 ALA A C 1
ATOM 1333 O O . ALA A 1 168 ? -11.173 7.975 -21.630 1.00 91.62 168 ALA A O 1
ATOM 1334 N N . MET A 1 169 ? -13.013 8.508 -20.462 1.00 90.62 169 MET A N 1
ATOM 1335 C CA . MET A 1 169 ? -13.983 8.355 -21.551 1.00 90.62 169 MET A CA 1
ATOM 1336 C C . MET A 1 169 ? -14.105 9.604 -22.441 1.00 90.62 169 MET A C 1
ATOM 1338 O O . MET A 1 169 ? -14.936 9.616 -23.345 1.00 90.62 169 MET A O 1
ATOM 1342 N N . GLY A 1 170 ? -13.332 10.666 -22.181 1.00 88.62 170 GLY A N 1
ATOM 1343 C CA . GLY A 1 170 ? -13.427 11.935 -22.915 1.00 88.62 170 GLY A CA 1
ATOM 1344 C C . GLY A 1 170 ? -14.737 12.699 -22.681 1.00 88.62 170 GLY A C 1
ATOM 1345 O O . GLY A 1 170 ? -15.052 13.633 -23.414 1.00 88.62 170 GLY A O 1
ATOM 1346 N N . VAL A 1 171 ? -15.516 12.320 -21.664 1.00 84.44 171 VAL A N 1
ATOM 1347 C CA . VAL A 1 171 ? -16.753 13.003 -21.284 1.00 84.44 171 VAL A CA 1
ATOM 1348 C C . VAL A 1 171 ? -16.379 14.146 -20.351 1.00 84.44 171 VAL A C 1
ATOM 1350 O O . VAL A 1 171 ? -16.220 13.965 -19.143 1.00 84.44 171 VAL A O 1
ATOM 1353 N N . HIS A 1 172 ? -16.223 15.342 -20.903 1.00 70.44 172 HIS A N 1
ATOM 1354 C CA . HIS A 1 172 ? -16.172 16.546 -20.083 1.00 70.44 172 HIS A CA 1
ATOM 1355 C C . HIS A 1 172 ? -17.509 16.672 -19.342 1.00 70.44 172 HIS A C 1
ATOM 1357 O O . HIS A 1 172 ? -18.549 16.404 -19.951 1.00 70.44 172 HIS A O 1
ATOM 1363 N N . PRO A 1 173 ? -17.532 17.012 -18.039 1.00 62.81 173 PRO A N 1
ATOM 1364 C CA . PRO A 1 173 ? -18.785 17.374 -17.404 1.00 62.81 173 PRO A CA 1
ATOM 1365 C C . PRO A 1 173 ? -19.320 18.578 -18.177 1.00 62.81 173 PRO A C 1
ATOM 1367 O O . PRO A 1 173 ? -18.801 19.684 -18.050 1.00 62.81 173 PRO A O 1
ATOM 1370 N N . SER A 1 174 ? -20.315 18.345 -19.034 1.00 56.25 174 SER A N 1
ATOM 1371 C CA . SER A 1 174 ? -21.161 19.414 -19.531 1.00 56.25 174 SER A CA 1
ATOM 1372 C C . SER A 1 174 ? -21.626 20.167 -18.295 1.00 56.25 174 SER A C 1
ATOM 1374 O O . SER A 1 174 ? -22.132 19.535 -17.360 1.00 56.25 174 SER A O 1
ATOM 1376 N N . SER A 1 175 ? -21.373 21.472 -18.283 1.00 55.06 175 SER A N 1
ATOM 1377 C CA . SER A 1 175 ? -21.963 22.432 -17.358 1.00 55.06 175 SER A CA 1
ATOM 1378 C C . SER A 1 175 ? -23.334 21.959 -16.875 1.00 55.06 175 SER A C 1
ATOM 1380 O O . SER A 1 175 ? -24.178 21.559 -17.680 1.00 55.06 175 SER A O 1
ATOM 1382 N N . GLU A 1 176 ? -23.493 21.959 -15.559 1.00 42.25 176 GLU A N 1
ATOM 1383 C CA . GLU A 1 176 ? -24.686 21.575 -14.813 1.00 42.25 176 GLU A CA 1
ATOM 1384 C C . GLU A 1 176 ? -26.007 21.910 -15.535 1.00 42.25 176 GLU A C 1
ATOM 1386 O O . GLU A 1 176 ? -26.197 23.050 -15.966 1.00 42.25 176 GLU A O 1
ATOM 1391 N N . PRO A 1 177 ? -26.977 20.980 -15.616 1.00 51.50 177 PRO A N 1
ATOM 1392 C CA . PRO A 1 177 ? -28.360 21.373 -15.788 1.00 51.50 177 PRO A CA 1
ATOM 1393 C C . PRO A 1 177 ? -28.898 21.854 -14.429 1.00 51.50 177 PRO A C 1
ATOM 1395 O O . PRO A 1 177 ? -29.080 21.060 -13.512 1.00 51.50 177 PRO A O 1
ATOM 1398 N N . ASN A 1 178 ? -29.178 23.156 -14.359 1.00 46.06 178 ASN A N 1
ATOM 1399 C CA . ASN A 1 178 ? -30.091 23.850 -13.443 1.00 46.06 178 ASN A CA 1
ATOM 1400 C C . ASN A 1 178 ? -29.887 23.729 -11.919 1.00 46.06 178 ASN A C 1
ATOM 1402 O O . ASN A 1 178 ? -30.288 22.763 -11.270 1.00 46.06 178 ASN A O 1
ATOM 1406 N N . SER A 1 179 ? -29.465 24.857 -11.338 1.00 38.50 179 SER A N 1
ATOM 1407 C CA . SER A 1 179 ? -29.873 25.293 -9.997 1.00 38.50 179 SER A CA 1
ATOM 1408 C C . SER A 1 179 ? -31.414 25.395 -9.896 1.00 38.50 179 SER A C 1
ATOM 1410 O O . SER A 1 179 ? -32.062 25.744 -10.889 1.00 38.50 179 SER A O 1
ATOM 1412 N N . PRO A 1 180 ? -32.033 25.088 -8.738 1.00 55.06 180 PRO A N 1
ATOM 1413 C CA . PRO A 1 180 ? -33.484 25.086 -8.581 1.00 55.06 180 PRO A CA 1
ATOM 1414 C C . PRO A 1 180 ? -34.060 26.466 -8.207 1.00 55.06 180 PRO A C 1
ATOM 1416 O O . PRO A 1 180 ? -33.457 27.190 -7.417 1.00 55.06 180 PRO A O 1
ATOM 1419 N N . ALA A 1 181 ? -35.299 26.703 -8.675 1.00 34.78 181 ALA A N 1
ATOM 1420 C CA . ALA A 1 181 ? -36.365 2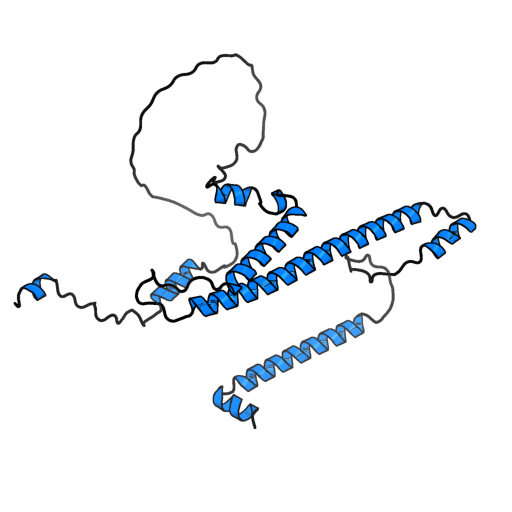7.603 -8.168 1.00 34.78 181 ALA A CA 1
ATOM 1421 C C . ALA A 1 181 ? -36.715 28.840 -9.037 1.00 34.78 181 ALA A C 1
ATOM 1423 O O . ALA A 1 181 ? -35.818 29.384 -9.676 1.00 34.78 181 ALA A O 1
ATOM 1424 N N . PRO A 1 182 ? -37.960 29.386 -8.986 1.00 41.53 182 PRO A N 1
ATOM 1425 C CA . PRO A 1 182 ? -39.245 28.862 -8.489 1.00 41.53 182 PRO A CA 1
ATOM 1426 C C . PRO A 1 182 ? -40.411 28.929 -9.518 1.00 41.53 182 PRO A C 1
ATOM 1428 O O . PRO A 1 182 ? -40.336 29.591 -10.542 1.00 41.53 182 PRO A O 1
ATOM 1431 N N . ALA A 1 183 ? -41.483 28.203 -9.184 1.00 41.59 183 ALA A N 1
ATOM 1432 C CA . ALA A 1 183 ? -42.871 28.231 -9.669 1.00 41.59 183 ALA A CA 1
ATOM 1433 C C . ALA A 1 183 ? -43.301 29.242 -10.756 1.00 41.59 183 ALA A C 1
ATOM 1435 O O . ALA A 1 183 ? -43.345 30.431 -10.472 1.00 41.59 183 ALA A O 1
ATOM 1436 N N . GLU A 1 184 ? -43.848 28.725 -11.866 1.00 35.72 184 GLU A N 1
ATOM 1437 C CA . GLU A 1 184 ? -45.142 29.165 -12.420 1.00 35.72 184 GLU A CA 1
ATOM 1438 C C . GLU A 1 184 ? -45.917 27.943 -12.959 1.00 35.72 184 GLU A C 1
ATOM 1440 O O . GLU A 1 184 ? -45.374 27.090 -13.664 1.00 35.72 184 GLU A O 1
ATOM 1445 N N . GLU A 1 185 ? -47.174 27.825 -12.528 1.00 39.53 185 GLU A N 1
ATOM 1446 C CA . GLU A 1 185 ? -48.176 26.873 -13.012 1.00 39.53 185 GLU A CA 1
ATOM 1447 C C . GLU A 1 185 ? -48.619 27.252 -14.435 1.00 39.53 185 GLU A C 1
ATOM 1449 O O . GLU A 1 185 ? -48.745 28.438 -14.718 1.00 39.53 185 GLU A O 1
ATOM 1454 N N . GLU A 1 186 ? -48.894 26.260 -15.298 1.00 34.78 186 GLU A N 1
ATOM 1455 C CA . GLU A 1 186 ? -50.118 26.147 -16.129 1.00 34.78 186 GLU A CA 1
ATOM 1456 C C . GLU A 1 186 ? -49.943 25.146 -17.303 1.00 34.78 186 GLU A C 1
ATOM 1458 O O . GLU A 1 186 ? -49.313 25.417 -18.319 1.00 34.78 186 GLU A O 1
ATOM 1463 N N . ASN A 1 187 ? -50.616 24.000 -17.131 1.00 33.06 187 ASN A N 1
ATOM 1464 C CA . ASN A 1 187 ? -51.290 23.124 -18.107 1.00 33.06 187 ASN A CA 1
ATOM 1465 C C . ASN A 1 187 ? -50.545 22.219 -19.136 1.00 33.06 187 ASN A C 1
ATOM 1467 O O . ASN A 1 187 ? -49.650 22.657 -19.854 1.00 33.06 187 ASN A O 1
ATOM 1471 N N . PRO A 1 188 ? -50.988 20.941 -19.298 1.00 49.91 188 PRO A N 1
ATOM 1472 C CA . PRO A 1 188 ? -50.387 19.960 -20.206 1.00 49.91 188 PRO A CA 1
ATOM 1473 C C . PRO A 1 188 ? -51.199 19.777 -21.500 1.00 49.91 188 PRO A C 1
ATOM 1475 O O . PRO A 1 188 ? -52.423 19.687 -21.448 1.00 49.91 188 PRO A O 1
ATOM 1478 N N . THR A 1 189 ? -50.556 19.595 -22.659 1.00 31.34 189 THR A N 1
ATOM 1479 C CA . THR A 1 189 ? -51.160 18.887 -23.810 1.00 31.34 189 THR A CA 1
ATOM 1480 C C . THR A 1 189 ? -50.087 18.314 -24.746 1.00 31.34 189 THR A C 1
ATOM 1482 O O . THR A 1 189 ? -49.135 18.981 -25.132 1.00 31.34 189 THR A O 1
ATOM 1485 N N . SER A 1 190 ? -50.295 17.039 -25.076 1.00 32.53 190 SER A N 1
ATOM 1486 C CA . SER A 1 190 ? -49.684 16.179 -26.098 1.00 32.53 190 SER A CA 1
ATOM 1487 C C . SER A 1 190 ? -49.269 16.848 -27.416 1.00 32.53 190 SER A C 1
ATOM 1489 O O . SER A 1 190 ? -50.040 17.648 -27.926 1.00 32.53 190 SER A O 1
ATOM 1491 N N . VAL A 1 191 ? -48.197 16.388 -28.073 1.00 32.94 191 VAL A N 1
ATOM 1492 C CA . VAL A 1 191 ? -48.196 15.337 -29.124 1.00 32.94 191 VAL A CA 1
ATOM 1493 C C . VAL A 1 191 ? -46.776 15.108 -29.664 1.00 32.94 191 VAL A C 1
ATOM 1495 O O . VAL A 1 191 ? -45.956 16.017 -29.722 1.00 32.94 191 VAL A O 1
ATOM 1498 N N . ALA A 1 192 ? -46.517 13.864 -30.065 1.00 33.78 192 ALA A N 1
ATOM 1499 C CA . ALA A 1 192 ? -45.365 13.426 -30.845 1.00 33.78 192 ALA A CA 1
ATOM 1500 C C . ALA A 1 192 ? -45.259 14.134 -32.208 1.00 33.78 192 ALA A C 1
ATOM 1502 O O . ALA A 1 192 ? -46.291 14.496 -32.772 1.00 33.78 192 ALA A O 1
ATOM 1503 N N . SER A 1 193 ? -44.048 14.212 -32.775 1.00 33.06 193 SER A N 1
ATOM 1504 C CA . SER A 1 193 ? -43.732 13.804 -34.161 1.00 33.06 193 SER A CA 1
ATOM 1505 C C . SER A 1 193 ? -42.236 13.946 -34.457 1.00 33.06 193 SER A C 1
ATOM 1507 O O . SER A 1 193 ? -41.612 14.949 -34.126 1.00 33.06 193 SER A O 1
ATOM 1509 N N . GLU A 1 194 ? -41.694 12.911 -35.094 1.00 38.03 194 GLU A N 1
ATOM 1510 C CA . GLU A 1 194 ? -40.385 12.847 -35.742 1.00 38.03 194 GLU A CA 1
ATOM 1511 C C . GLU A 1 194 ? -40.266 13.876 -36.877 1.00 38.03 194 GLU A C 1
ATOM 1513 O O . GLU A 1 194 ? -41.233 14.094 -37.607 1.00 38.03 194 GLU A O 1
ATOM 1518 N N . THR A 1 195 ? -39.066 14.412 -37.129 1.00 29.34 195 THR A N 1
ATOM 1519 C CA . THR A 1 195 ? -38.609 14.665 -38.509 1.00 29.34 195 THR A CA 1
ATOM 1520 C C . THR A 1 195 ? -37.080 14.709 -38.587 1.00 29.34 195 THR A C 1
ATOM 1522 O O . THR A 1 195 ? -36.423 15.442 -37.854 1.00 29.34 195 THR A O 1
ATOM 1525 N N . LEU A 1 196 ? -36.544 13.881 -39.483 1.00 36.09 196 LEU A N 1
ATOM 1526 C CA . LEU A 1 196 ? -35.179 13.879 -40.009 1.00 36.09 196 LEU A CA 1
ATOM 1527 C C . LEU A 1 196 ? -34.955 15.095 -40.922 1.00 36.09 196 LEU A C 1
ATOM 1529 O O . LEU A 1 196 ? -35.883 15.434 -41.649 1.00 36.09 196 LEU A O 1
ATOM 1533 N N . VAL A 1 197 ? -33.747 15.670 -40.915 1.00 31.33 197 VAL A N 1
ATOM 1534 C CA . VAL A 1 197 ? -32.836 15.968 -42.057 1.00 31.33 197 VAL A CA 1
ATOM 1535 C C . VAL A 1 197 ? -31.642 16.759 -41.488 1.00 31.33 197 VAL A C 1
ATOM 1537 O O . VAL A 1 197 ? -31.845 17.674 -40.700 1.00 31.33 197 VAL A O 1
ATOM 1540 N N . ASP A 1 198 ? -30.413 16.256 -41.559 1.00 30.66 198 ASP A N 1
ATOM 1541 C CA . ASP A 1 198 ? -29.450 16.281 -42.678 1.00 30.66 198 ASP A CA 1
ATOM 1542 C C . ASP A 1 198 ? -28.610 17.574 -42.736 1.00 30.66 198 ASP A C 1
ATOM 1544 O O . ASP A 1 198 ? -29.100 18.680 -42.531 1.00 30.66 198 ASP A O 1
ATOM 1548 N N . GLU A 1 199 ? -27.346 17.338 -43.065 1.00 31.03 199 GLU A N 1
ATOM 1549 C CA . GLU A 1 199 ? -26.324 18.240 -43.580 1.00 31.03 199 GLU A CA 1
ATOM 1550 C C . GLU A 1 199 ? -25.510 19.187 -42.677 1.00 31.03 199 GLU A C 1
ATOM 1552 O O . GLU A 1 199 ? -25.881 19.643 -41.600 1.00 31.03 199 GLU A O 1
ATOM 1557 N N . VAL A 1 200 ? -24.288 19.357 -43.173 1.00 37.97 200 VAL A N 1
ATOM 1558 C CA . VAL A 1 200 ? -22.997 19.681 -42.572 1.00 37.97 200 VAL A CA 1
ATOM 1559 C C . VAL A 1 200 ? -22.504 21.025 -43.112 1.00 37.97 200 VAL A C 1
ATOM 1561 O O . VAL A 1 200 ? -22.62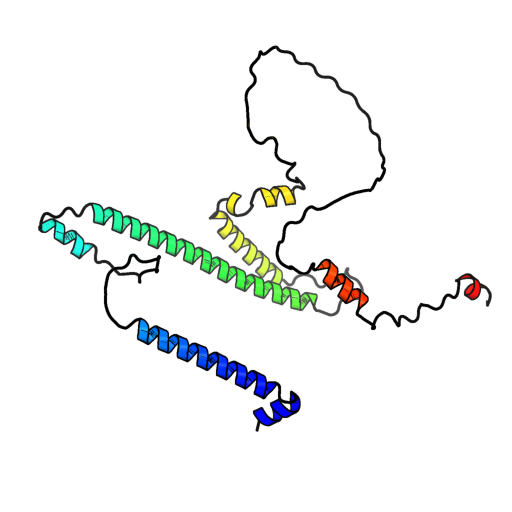3 21.255 -44.305 1.00 37.97 200 VAL A O 1
ATOM 1564 N N . ASP A 1 201 ? -21.874 21.851 -42.273 1.00 26.81 201 ASP A N 1
ATOM 1565 C CA . ASP A 1 201 ? -20.972 22.962 -42.659 1.00 26.81 201 ASP A CA 1
ATOM 1566 C C . ASP A 1 201 ? -20.241 23.389 -41.362 1.00 26.81 201 ASP A C 1
ATOM 1568 O O . ASP A 1 201 ? -20.900 23.707 -40.374 1.00 26.81 201 ASP A O 1
ATOM 1572 N N . VAL A 1 202 ? -18.958 23.101 -41.101 1.00 33.25 202 VAL A N 1
ATOM 1573 C CA . VAL A 1 202 ? -17.673 23.528 -41.703 1.00 33.25 202 VAL A CA 1
ATOM 1574 C C . VAL A 1 202 ? -17.382 25.034 -41.565 1.00 33.25 202 VAL A C 1
ATOM 1576 O O . VAL A 1 202 ? -18.085 25.867 -42.112 1.00 33.25 202 VAL A O 1
ATOM 1579 N N . GLU A 1 203 ? -16.269 25.307 -40.858 1.00 29.81 203 GLU A N 1
ATOM 1580 C CA . GLU A 1 203 ? -15.505 26.570 -40.730 1.00 29.81 203 GLU A CA 1
ATOM 1581 C C . GLU A 1 203 ? -16.234 27.743 -40.033 1.00 29.81 203 GLU A C 1
ATOM 1583 O O . GLU A 1 203 ? -17.364 28.086 -40.327 1.00 29.81 203 GLU A O 1
ATOM 1588 N N . GLY A 1 204 ? -15.703 28.402 -39.000 1.00 32.44 204 GLY A N 1
ATOM 1589 C CA . GLY A 1 204 ? -14.333 28.850 -38.762 1.00 32.44 204 GLY A CA 1
ATOM 1590 C C . GLY A 1 204 ? -14.345 30.385 -38.776 1.00 32.44 204 GLY A C 1
ATOM 1591 O O . GLY A 1 204 ? -14.614 30.930 -39.827 1.00 32.44 204 GLY A O 1
ATOM 1592 N N . THR A 1 205 ? -14.102 31.049 -37.632 1.00 28.05 205 THR A N 1
ATOM 1593 C CA . THR A 1 205 ? -13.621 32.450 -37.421 1.00 28.05 205 THR A CA 1
ATOM 1594 C C . THR A 1 205 ? -13.885 32.817 -35.949 1.00 28.05 205 THR A C 1
ATOM 1596 O O . THR A 1 205 ? -15.028 32.794 -35.510 1.00 28.05 205 THR A O 1
ATOM 1599 N N . SER A 1 206 ? -12.878 32.949 -35.081 1.00 31.20 206 SER A N 1
ATOM 1600 C CA . SER A 1 206 ? -12.078 34.165 -34.835 1.00 31.20 206 SER A CA 1
ATOM 1601 C C . SER A 1 206 ? -12.907 35.408 -34.495 1.00 31.20 206 SER A C 1
ATOM 1603 O O . SER A 1 206 ? -13.556 35.944 -35.387 1.00 31.20 206 SER A O 1
ATOM 1605 N N . SER A 1 207 ? -12.817 35.868 -33.237 1.00 31.39 207 SER A N 1
ATOM 1606 C CA . SER A 1 207 ? -12.840 37.265 -32.722 1.00 31.39 207 SER A CA 1
ATOM 1607 C C . SER A 1 207 ? -12.968 37.165 -31.187 1.00 31.39 207 SER A C 1
ATOM 1609 O O . SER A 1 207 ? -13.944 36.601 -30.711 1.00 31.39 207 SER A O 1
ATOM 1611 N N . GLN A 1 208 ? -11.949 37.412 -30.359 1.00 27.52 208 GLN A N 1
ATOM 1612 C CA . GLN A 1 208 ? -11.250 38.671 -30.058 1.00 27.52 208 GLN A CA 1
ATOM 1613 C C . GLN A 1 208 ? -12.117 39.712 -29.321 1.00 27.52 208 GLN A C 1
ATOM 1615 O O . GLN A 1 208 ? -13.187 40.070 -29.801 1.00 27.52 208 GLN A O 1
ATOM 1620 N N . ALA A 1 209 ? -11.513 40.236 -28.242 1.00 29.89 209 ALA A N 1
ATOM 1621 C CA . ALA A 1 209 ? -11.796 41.461 -27.479 1.00 29.89 209 ALA A CA 1
ATOM 1622 C C . ALA A 1 209 ? -12.848 41.344 -26.355 1.00 29.89 209 ALA A C 1
ATOM 1624 O O . ALA A 1 209 ? -14.007 41.045 -26.607 1.00 29.89 209 ALA A O 1
ATOM 1625 N N . GLU A 1 210 ? -12.414 41.405 -25.086 1.00 31.30 210 GLU A N 1
ATOM 1626 C CA . GLU A 1 210 ? -12.341 42.621 -24.224 1.00 31.30 210 GLU A CA 1
ATOM 1627 C C . GLU A 1 210 ? -13.554 42.594 -23.261 1.00 31.30 210 GLU A C 1
ATOM 1629 O O . GLU A 1 210 ? -14.639 42.217 -23.674 1.00 31.30 210 GLU A O 1
ATOM 1634 N N . ALA A 1 211 ? -13.521 42.906 -21.968 1.00 31.38 211 ALA A N 1
ATOM 1635 C CA . ALA A 1 211 ? -12.531 43.482 -21.077 1.00 31.38 211 ALA A CA 1
ATOM 1636 C C . ALA A 1 211 ? -12.989 43.252 -19.612 1.00 31.38 211 ALA A C 1
ATOM 1638 O O . ALA A 1 211 ? -14.163 42.990 -19.353 1.00 31.38 211 ALA A O 1
ATOM 1639 N N . GLU A 1 212 ? -12.039 43.456 -18.698 1.00 33.47 212 GLU A N 1
ATOM 1640 C CA . GLU A 1 212 ? -12.211 44.009 -17.343 1.00 33.47 212 GLU A CA 1
ATOM 1641 C C . GLU A 1 212 ? -12.644 43.095 -16.181 1.00 33.47 212 GLU A C 1
ATOM 1643 O O . GLU A 1 212 ? -13.809 42.920 -15.832 1.00 33.47 212 GLU A O 1
ATOM 1648 N N . GLU A 1 213 ? -11.585 42.598 -15.529 1.00 32.69 213 GLU A N 1
ATOM 1649 C CA . GLU A 1 213 ? -11.485 42.215 -14.123 1.00 32.69 213 GLU A CA 1
ATOM 1650 C C . GLU A 1 213 ? -12.035 43.280 -13.160 1.00 32.69 213 GLU A C 1
ATOM 1652 O O . GLU A 1 213 ? -11.641 44.448 -13.201 1.00 32.69 213 GLU A O 1
ATOM 1657 N N . GLU A 1 214 ? -12.809 42.824 -12.171 1.00 32.47 214 GLU A N 1
ATOM 1658 C CA . GLU A 1 214 ? -12.904 43.481 -10.872 1.00 32.47 214 GLU A CA 1
ATOM 1659 C C . GLU A 1 214 ? -12.246 42.587 -9.807 1.00 32.47 214 GLU A C 1
ATOM 1661 O O . GLU A 1 214 ? -12.471 41.380 -9.724 1.00 32.47 214 GLU A O 1
ATOM 1666 N N . ARG A 1 215 ? -11.359 43.223 -9.041 1.00 40.88 215 ARG A N 1
ATOM 1667 C CA . ARG A 1 215 ? -10.367 42.669 -8.114 1.00 40.88 215 ARG A CA 1
ATOM 1668 C C . ARG A 1 215 ? -10.940 41.720 -7.057 1.00 40.88 215 ARG A C 1
ATOM 1670 O O . ARG A 1 215 ? -11.827 42.093 -6.295 1.00 40.88 215 ARG A O 1
ATOM 1677 N N . GLY A 1 216 ? -10.272 40.579 -6.890 1.00 29.88 216 GLY A N 1
ATOM 1678 C CA . GLY A 1 216 ? -10.355 39.721 -5.709 1.00 29.88 216 GLY A CA 1
ATOM 1679 C C . GLY A 1 216 ? -8.962 39.235 -5.315 1.00 29.88 216 GLY A C 1
ATOM 1680 O O . GLY A 1 216 ? -8.398 38.360 -5.955 1.00 29.88 216 GLY A O 1
ATOM 1681 N N . GLU A 1 217 ? -8.412 39.856 -4.280 1.00 43.97 217 GLU A N 1
ATOM 1682 C CA . GLU A 1 217 ? -7.135 39.584 -3.618 1.00 43.97 217 GLU A CA 1
ATOM 1683 C C . GLU A 1 217 ? -7.020 38.105 -3.190 1.00 43.97 217 GLU A C 1
ATOM 1685 O O . GLU A 1 217 ? -7.673 37.674 -2.240 1.00 43.97 217 GLU A O 1
ATOM 1690 N N . VAL A 1 218 ? -6.196 37.310 -3.885 1.00 36.16 218 VAL A N 1
ATOM 1691 C CA . VAL A 1 218 ? -5.807 35.960 -3.446 1.00 36.16 218 VAL A CA 1
ATOM 1692 C C . VAL A 1 218 ? -4.310 35.783 -3.686 1.00 36.16 218 VAL A C 1
ATOM 1694 O O . VAL A 1 218 ? -3.790 36.189 -4.719 1.00 36.16 218 VAL A O 1
ATOM 1697 N N . GLY A 1 219 ? -3.636 35.255 -2.664 1.00 39.91 219 GLY A N 1
ATOM 1698 C CA . GLY A 1 219 ? -2.191 35.281 -2.470 1.00 39.91 219 GLY A CA 1
ATOM 1699 C C . GLY A 1 219 ? -1.334 34.867 -3.663 1.00 39.91 219 GLY A C 1
ATOM 1700 O O . GLY A 1 219 ? -1.682 33.986 -4.441 1.00 39.91 219 GLY A O 1
ATOM 1701 N N . ASP A 1 220 ? -0.182 35.528 -3.707 1.00 46.09 220 ASP A N 1
ATOM 1702 C CA . ASP A 1 220 ? 0.931 35.419 -4.645 1.00 46.09 220 ASP A CA 1
ATOM 1703 C C . ASP A 1 220 ? 1.412 33.959 -4.780 1.00 46.09 220 ASP A C 1
ATOM 1705 O O . ASP A 1 220 ? 2.291 33.488 -4.055 1.00 46.09 220 ASP A O 1
ATOM 1709 N N . VAL A 1 221 ? 0.772 33.201 -5.671 1.00 52.72 221 VAL A N 1
ATOM 1710 C CA . VAL A 1 221 ? 1.327 31.962 -6.215 1.00 52.72 221 VAL A CA 1
ATOM 1711 C C . VAL A 1 221 ? 2.000 32.377 -7.519 1.00 52.72 221 VAL A C 1
ATOM 1713 O O . VAL A 1 221 ? 1.279 32.740 -8.450 1.00 52.72 221 VAL A O 1
ATOM 1716 N N . PRO A 1 222 ? 3.342 32.390 -7.605 1.00 60.47 222 PRO A N 1
ATOM 1717 C CA . PRO A 1 222 ? 4.010 32.737 -8.849 1.00 60.47 222 PRO A CA 1
ATOM 1718 C C . PRO A 1 222 ? 3.583 31.734 -9.923 1.00 60.47 222 PRO A C 1
ATOM 1720 O O . PRO A 1 222 ? 3.671 30.519 -9.734 1.00 60.47 222 PRO A O 1
ATOM 1723 N N . ASP A 1 223 ? 3.040 32.261 -11.017 1.00 74.31 223 ASP A N 1
ATOM 1724 C CA . ASP A 1 223 ? 2.575 31.482 -12.154 1.00 74.31 223 ASP A CA 1
ATOM 1725 C C . ASP A 1 223 ? 3.768 30.732 -12.761 1.00 74.31 223 ASP A C 1
ATOM 1727 O O . ASP A 1 223 ? 4.696 31.348 -13.290 1.00 74.31 223 ASP A O 1
ATOM 1731 N N . LEU A 1 224 ? 3.764 29.398 -12.669 1.00 72.06 224 LEU A N 1
ATOM 1732 C CA . LEU A 1 224 ? 4.841 28.544 -13.183 1.00 72.06 224 LEU A CA 1
ATOM 1733 C C . LEU A 1 224 ? 5.118 28.792 -14.672 1.00 72.06 224 LEU A C 1
ATOM 1735 O O . LEU A 1 224 ? 6.234 28.561 -15.131 1.00 72.06 224 LEU A O 1
ATOM 1739 N N . GLU A 1 225 ? 4.133 29.270 -15.435 1.00 71.12 225 GLU A N 1
ATOM 1740 C CA . GLU A 1 225 ? 4.320 29.605 -16.845 1.00 71.12 225 GLU A CA 1
ATOM 1741 C C . GLU A 1 225 ? 5.176 30.869 -17.026 1.00 71.12 225 GLU A C 1
ATOM 1743 O O . GLU A 1 225 ? 5.996 30.933 -17.944 1.00 71.12 225 GLU A O 1
ATOM 1748 N N . SER A 1 226 ? 5.076 31.831 -16.104 1.00 73.31 226 SER A N 1
ATOM 1749 C CA . SER A 1 226 ? 5.939 33.017 -16.073 1.00 73.31 226 SER A CA 1
ATOM 1750 C C . SER A 1 226 ? 7.371 32.692 -15.634 1.00 73.31 226 SER A C 1
ATOM 1752 O O . SER A 1 226 ? 8.309 33.189 -16.251 1.00 73.31 226 SER A O 1
ATOM 1754 N N . GLU A 1 227 ? 7.554 31.772 -14.680 1.00 78.31 227 GLU A N 1
ATOM 1755 C CA . GLU A 1 227 ? 8.881 31.294 -14.257 1.00 78.31 227 GLU A CA 1
ATOM 1756 C C . GLU A 1 227 ? 9.570 30.484 -15.367 1.00 78.31 227 GLU A C 1
ATOM 1758 O O . GLU A 1 227 ? 10.757 30.665 -15.632 1.00 78.31 227 GLU A O 1
ATOM 1763 N N . LEU A 1 228 ? 8.822 29.640 -16.089 1.00 70.50 228 LEU A N 1
ATOM 1764 C CA . LEU A 1 228 ? 9.341 28.909 -17.250 1.00 70.50 228 LEU A CA 1
ATOM 1765 C C . LEU A 1 228 ? 9.739 29.849 -18.393 1.00 70.50 228 LEU A C 1
ATOM 1767 O O . LEU A 1 228 ? 10.735 29.604 -19.077 1.00 70.50 228 LEU A O 1
ATOM 1771 N N . ARG A 1 229 ? 8.979 30.928 -18.597 1.00 75.50 229 ARG A N 1
ATOM 1772 C CA . ARG A 1 229 ? 9.269 31.933 -19.623 1.00 75.50 229 ARG A CA 1
ATOM 1773 C C . ARG A 1 229 ? 10.481 32.781 -19.252 1.00 75.50 229 ARG A C 1
ATOM 1775 O O . ARG A 1 229 ? 11.365 32.956 -20.084 1.00 75.50 229 ARG A O 1
ATOM 1782 N N . GLU A 1 230 ? 10.572 33.214 -17.997 1.00 79.31 230 GLU A N 1
ATOM 1783 C CA . GLU A 1 230 ? 11.739 33.919 -17.466 1.00 79.31 230 GLU A CA 1
ATOM 1784 C C . GLU A 1 230 ? 12.989 33.034 -17.517 1.00 79.31 230 GLU A C 1
ATOM 1786 O O . GLU A 1 230 ? 14.043 33.501 -17.935 1.00 79.31 230 GLU A O 1
ATOM 1791 N N . PHE A 1 231 ? 12.890 31.744 -17.188 1.00 72.56 231 PHE A N 1
ATOM 1792 C CA . PHE A 1 231 ? 14.008 30.799 -17.267 1.00 72.56 231 PHE A CA 1
ATOM 1793 C C . PHE A 1 231 ? 14.511 30.596 -18.706 1.00 72.56 231 PHE A C 1
ATOM 1795 O O . PHE A 1 231 ? 15.717 30.579 -18.949 1.00 72.56 231 PHE A O 1
ATOM 1802 N N . LEU A 1 232 ? 13.601 30.503 -19.681 1.00 68.56 232 LEU A N 1
ATOM 1803 C CA . LEU A 1 232 ? 13.958 30.389 -21.100 1.00 68.56 232 LEU A CA 1
ATOM 1804 C C . LEU A 1 232 ? 14.540 31.688 -21.679 1.00 68.56 232 LEU A C 1
ATOM 1806 O O . LEU A 1 232 ? 15.383 31.631 -22.573 1.00 68.56 232 LEU A O 1
ATOM 1810 N N . GLU A 1 233 ? 14.116 32.849 -21.181 1.00 70.19 233 GLU A N 1
ATOM 1811 C CA . GLU A 1 233 ? 14.615 34.158 -21.622 1.00 70.19 233 GLU A CA 1
ATOM 1812 C C . GLU A 1 233 ? 15.907 34.587 -20.899 1.00 70.19 233 GLU A C 1
ATOM 1814 O O . GLU A 1 233 ? 16.683 35.380 -21.438 1.00 70.19 233 GLU A O 1
ATOM 1819 N N . SER A 1 234 ? 16.177 34.050 -19.704 1.00 61.09 234 SER A N 1
ATOM 1820 C CA . SER A 1 234 ? 17.321 34.420 -18.860 1.00 61.09 234 SER A CA 1
ATOM 1821 C C . SER A 1 234 ? 18.550 33.520 -19.002 1.00 61.09 234 SER A C 1
ATOM 1823 O O . SER A 1 234 ? 19.574 33.826 -18.390 1.00 61.09 234 SER A O 1
ATOM 1825 N N . GLU A 1 235 ? 18.524 32.470 -19.836 1.00 53.72 235 GLU A N 1
ATOM 1826 C CA . GLU A 1 235 ? 19.735 31.718 -20.189 1.00 53.72 235 GLU A CA 1
ATOM 1827 C C . GLU A 1 235 ? 20.534 32.408 -21.321 1.00 53.72 235 GLU A C 1
ATOM 1829 O O . GLU A 1 235 ? 20.215 32.264 -22.505 1.00 53.72 235 GLU A O 1
ATOM 1834 N N . PRO A 1 236 ? 21.675 33.070 -21.030 1.00 54.12 236 PRO A N 1
ATOM 1835 C CA . PRO A 1 236 ? 22.581 33.588 -22.060 1.00 54.12 236 PRO A CA 1
ATOM 1836 C C . PRO A 1 236 ? 23.338 32.480 -22.820 1.00 54.12 236 PRO A C 1
ATOM 1838 O O . PRO A 1 236 ? 24.173 32.781 -23.672 1.00 54.12 236 PRO A O 1
ATOM 1841 N N . ALA A 1 237 ? 23.091 31.201 -22.516 1.00 51.84 237 ALA A N 1
ATOM 1842 C CA . ALA A 1 237 ? 23.765 30.070 -23.151 1.00 51.84 237 ALA A CA 1
ATOM 1843 C C . ALA A 1 237 ? 23.228 29.754 -24.562 1.00 51.84 237 ALA A C 1
ATOM 1845 O O . ALA A 1 237 ? 23.939 29.123 -25.344 1.00 51.84 237 ALA A O 1
ATOM 1846 N N . LEU A 1 238 ? 22.023 30.225 -24.918 1.00 49.12 238 LEU A N 1
ATOM 1847 C CA . LEU A 1 238 ? 21.408 29.982 -26.234 1.00 49.12 238 LEU A CA 1
ATOM 1848 C C . LEU A 1 238 ? 21.503 31.172 -27.205 1.00 49.12 238 LEU A C 1
ATOM 1850 O O . LEU A 1 238 ? 21.393 30.983 -28.420 1.00 49.12 238 LEU A O 1
ATOM 1854 N N . SER A 1 239 ? 21.776 32.386 -26.708 1.00 50.31 239 SER A N 1
ATOM 1855 C CA . SER A 1 239 ? 21.900 33.594 -27.543 1.00 50.31 239 SER A CA 1
ATOM 1856 C C . SER A 1 239 ? 23.169 33.626 -28.406 1.00 50.31 239 SER A C 1
ATOM 1858 O O . SER A 1 239 ? 23.241 34.400 -29.357 1.00 50.31 239 SER A O 1
ATOM 1860 N N . ASN A 1 240 ? 24.134 32.736 -28.149 1.00 49.97 240 ASN A N 1
ATOM 1861 C CA . ASN A 1 240 ? 25.337 32.541 -28.968 1.00 49.97 240 ASN A CA 1
ATOM 1862 C C . ASN A 1 240 ? 25.248 31.296 -29.868 1.00 49.97 240 ASN A C 1
ATOM 1864 O O . ASN A 1 240 ? 26.215 30.555 -30.054 1.00 49.97 240 ASN A O 1
ATOM 1868 N N . SER A 1 241 ? 24.079 31.071 -30.464 1.00 42.19 241 SER A N 1
ATOM 1869 C CA . SER A 1 241 ? 23.940 30.130 -31.575 1.00 42.19 241 SER A CA 1
ATOM 1870 C C . SER A 1 241 ? 24.665 30.695 -32.814 1.00 42.19 241 SER A C 1
ATOM 1872 O O . SER A 1 241 ? 24.322 31.795 -33.247 1.00 42.19 241 SER A O 1
ATOM 1874 N N . PRO A 1 242 ? 25.621 29.984 -33.453 1.00 47.00 242 PRO A N 1
ATOM 1875 C CA . PRO A 1 242 ? 26.367 30.486 -34.621 1.00 47.00 242 PRO A CA 1
ATOM 1876 C C . PRO A 1 242 ? 25.532 30.695 -35.898 1.00 47.00 242 PRO A C 1
ATOM 1878 O O . PRO A 1 242 ? 26.095 30.902 -36.969 1.00 47.00 242 PRO A O 1
ATOM 1881 N N . LEU A 1 243 ? 24.204 30.598 -35.817 1.00 44.50 243 LEU A N 1
ATOM 1882 C CA . LEU A 1 243 ? 23.312 30.557 -36.971 1.00 44.50 243 LEU A CA 1
ATOM 1883 C C . LEU A 1 243 ? 22.598 31.887 -37.260 1.00 44.50 243 LEU A C 1
ATOM 1885 O O . LEU A 1 243 ? 21.678 31.908 -38.067 1.00 44.50 243 LEU A O 1
ATOM 1889 N N . HIS A 1 244 ? 23.011 32.994 -36.636 1.00 45.91 244 HIS A N 1
ATOM 1890 C CA . HIS A 1 244 ? 22.472 34.329 -36.940 1.00 45.91 244 HIS A CA 1
ATOM 1891 C C . HIS A 1 244 ? 23.241 35.059 -38.057 1.00 45.91 244 HIS A C 1
ATOM 1893 O O . HIS A 1 244 ? 23.298 36.285 -38.108 1.00 45.91 244 HIS A O 1
ATOM 1899 N N . GLY A 1 245 ? 23.888 34.303 -38.945 1.00 45.81 245 GLY A N 1
ATOM 1900 C CA . GLY A 1 245 ? 24.402 34.840 -40.195 1.00 45.81 245 GLY A CA 1
ATOM 1901 C C . GLY A 1 245 ? 23.316 34.735 -41.253 1.00 45.81 245 GLY A C 1
ATOM 1902 O O . GLY A 1 245 ? 23.171 33.669 -41.844 1.00 45.81 245 GLY A O 1
ATOM 1903 N N . ASP A 1 246 ? 22.587 35.825 -41.491 1.00 55.16 246 ASP A N 1
ATOM 1904 C CA . ASP A 1 246 ? 21.727 36.016 -42.664 1.00 55.16 246 ASP A CA 1
ATOM 1905 C C . ASP A 1 246 ? 22.569 35.932 -43.949 1.00 55.16 246 ASP A C 1
ATOM 1907 O O . ASP A 1 246 ? 22.935 36.933 -44.562 1.00 55.16 246 ASP A O 1
ATOM 1911 N N . LYS A 1 247 ? 22.921 34.713 -44.352 1.00 60.09 247 LYS A N 1
ATOM 1912 C CA . LYS A 1 247 ? 23.335 34.401 -45.715 1.00 60.09 247 LYS A CA 1
ATOM 1913 C C . LYS A 1 247 ? 22.178 33.676 -46.362 1.00 60.09 247 LYS A C 1
ATOM 1915 O O . LYS A 1 247 ? 21.942 32.494 -46.112 1.00 60.09 247 LYS A O 1
ATOM 1920 N N . THR A 1 248 ? 21.423 34.424 -47.154 1.00 62.53 248 THR A N 1
ATOM 1921 C CA . THR A 1 248 ? 20.330 33.903 -47.965 1.00 62.53 248 THR A CA 1
ATOM 1922 C C . THR A 1 248 ? 20.846 32.733 -48.803 1.00 62.53 248 THR A C 1
ATOM 1924 O O . THR A 1 248 ? 21.919 32.812 -49.399 1.00 62.53 248 THR A O 1
ATOM 1927 N N . ILE A 1 249 ? 20.071 31.647 -48.867 1.00 57.44 249 ILE A N 1
ATOM 1928 C CA . ILE A 1 249 ? 20.388 30.408 -49.607 1.00 57.44 249 ILE A CA 1
ATOM 1929 C C . ILE A 1 249 ? 20.780 30.680 -51.079 1.00 57.44 249 ILE A C 1
ATOM 1931 O O . ILE A 1 249 ? 21.524 29.903 -51.675 1.00 57.44 249 ILE A O 1
ATOM 1935 N N . GLU A 1 250 ? 20.345 31.807 -51.650 1.00 60.84 250 GLU A N 1
ATOM 1936 C CA . GLU A 1 250 ? 20.734 32.279 -52.985 1.00 60.84 250 GLU A CA 1
ATOM 1937 C C . GLU A 1 250 ? 22.238 32.580 -53.133 1.00 60.84 250 GLU A C 1
ATOM 1939 O O . GLU A 1 250 ? 22.805 32.328 -54.195 1.00 60.84 250 GLU A O 1
ATOM 1944 N N . GLU A 1 251 ? 22.919 33.057 -52.086 1.00 61.44 251 GLU A N 1
ATOM 1945 C CA . GLU A 1 251 ? 24.352 33.384 -52.152 1.00 61.44 251 GLU A CA 1
ATOM 1946 C C . GLU A 1 251 ? 25.214 32.109 -52.201 1.00 61.44 251 GLU A C 1
ATOM 1948 O O . GLU A 1 251 ? 26.179 32.037 -52.956 1.00 61.44 251 GLU A O 1
ATOM 1953 N N . ILE A 1 252 ? 24.809 31.053 -51.483 1.00 62.97 252 ILE A N 1
ATOM 1954 C CA . ILE A 1 252 ? 25.533 29.768 -51.420 1.00 62.97 252 ILE A CA 1
ATOM 1955 C C . ILE A 1 252 ? 25.470 29.013 -52.759 1.00 62.97 252 ILE A C 1
ATOM 1957 O O . ILE A 1 252 ? 26.410 28.309 -53.120 1.00 62.97 252 ILE A O 1
ATOM 1961 N N . LEU A 1 253 ? 24.382 29.170 -53.520 1.00 58.91 253 LEU A N 1
ATOM 1962 C CA . LEU A 1 253 ? 24.213 28.528 -54.831 1.00 58.91 253 LEU A CA 1
ATOM 1963 C C . LEU A 1 253 ? 24.881 29.293 -55.982 1.00 58.91 253 LEU A C 1
ATOM 1965 O O . LEU A 1 253 ? 24.996 28.752 -57.079 1.00 58.91 253 LEU A O 1
ATOM 1969 N N . SER A 1 254 ? 25.328 30.526 -55.739 1.00 61.28 254 SER A N 1
ATOM 1970 C CA . SER A 1 254 ? 25.943 31.387 -56.756 1.00 61.28 254 SER A CA 1
ATOM 1971 C C . SER A 1 254 ? 27.466 31.217 -56.872 1.00 61.28 254 SER A C 1
ATOM 1973 O O . SER A 1 254 ? 28.068 31.790 -57.776 1.00 61.28 254 SER A O 1
ATOM 1975 N N . GLU A 1 255 ? 28.096 30.448 -55.975 1.00 63.34 255 GLU A N 1
ATOM 1976 C CA . GLU A 1 255 ? 29.559 30.278 -55.903 1.00 63.34 255 GLU A CA 1
ATOM 1977 C C . GLU A 1 255 ? 30.045 28.870 -56.324 1.00 63.34 255 GLU A C 1
ATOM 1979 O O . GLU A 1 255 ? 31.153 28.460 -55.979 1.00 63.34 255 GLU A O 1
ATOM 1984 N N . SER A 1 256 ? 29.233 28.117 -57.083 1.00 46.22 256 SER A N 1
ATOM 1985 C CA . SER A 1 256 ? 29.638 26.861 -57.754 1.00 46.22 256 SER A CA 1
ATOM 1986 C C . SER A 1 256 ? 29.729 27.003 -59.268 1.00 46.22 256 SER A C 1
ATOM 1988 O O . SER A 1 256 ? 28.803 27.597 -59.863 1.00 46.22 256 SER A O 1
#

Organism: Timema poppense (NCBI:txid170557)

pLDDT: mean 73.03, std 22.58, range [26.81, 97.56]

Secondary structure (DSSP, 8-state):
-HHHHHHHHTTTHHHHHHHHHHHHHHHHHHHHHHHHHHTSS-----PPP----------HHHHHGGGGGT---HHHHHHHHHHHHHHHHHHHHHHHHHHHHHHHHHHHHHHHHHHHHHTSPPPSSGGGPPPPPHHHHHHHHHHHHHHHHHHTTS-HHHHS-HHHHHHHTT------S----------------------------------------------HHHHHHHHHHH-TTSTT-TT-----HHHHHT--

Sequence (256 aa):
MVDDLLDLLTSGEHRKTKRFLEDRRKLREEEERIRQLLEGKPHLPSPPPTTPQPDVEVDYTALKSLADLGIDTSFIDNFEQERKRNEEQKASEEAVQAGLDHTSNLLQKLQQVQNDRLSMVPPPHLAHVVQPSDNEVHLAEKITENLKDMAKKVSPGAIAPVSAVRKAMGVHPSSEPNSPAPAEEENPTSVASETLVDEVDVEGTSSQAEAEEERGEVGDVPDLESELREFLESEPALSNSPLHGDKTIEEILSES